Protein AF-A0A962DQQ4-F1 (afdb_monomer_lite)

pLDDT: mean 81.88, std 17.02, range [32.78, 98.5]

Foldseek 3Di:
DDPVLQVVQCVVLVLQAVCCCPPVAQNVVTAAFAPLCSVLVSVLSVVLVVVVVVDVAWRKHWRYWHDDLAFIDTDIDRDDPVNVVSRVVSRVQSQQAARHRRHGFHFAQEPQRRTHTHDPVCRHDDPDPDPVPPPDDDHGDDPDDDACPDPLLVVVLVVCLVVQAQDLVVSCVVVVDDSVVSVVSSVNCCVVVQWDDQDPVRGIGGPDHDDPPPDDPDDDD

Radius of gyration: 23.53 Å; chains: 1; bounding box: 80×39×43 Å

Sequence (221 aa):
MSPDLDQLLCEKYSKIFADRRNPDSCMFRGFACGDGWFNLIDRLCFRIQSGVDAGDRPQPVAAQVKEKVGGLRIYWRNADEMVRELTYFAGDVSEVTCELCGAPGERVEAPRRVLMVRCPLHWNQDSAIPEECRGRADAPSENLVINEQDELFECAVEIVVCTQTASISLLQRHFKLGYRISARLMEALESAQVVSALSAEGTRRVMRSTFPEAGPPDEGA

Structure (mmCIF, N/CA/C/O backbone):
data_AF-A0A962DQQ4-F1
#
_entry.id   AF-A0A962DQQ4-F1
#
loop_
_atom_site.group_PDB
_atom_site.id
_atom_site.type_symbol
_atom_site.label_atom_id
_atom_site.label_alt_id
_atom_site.label_comp_id
_atom_site.label_asym_id
_atom_site.label_entity_id
_atom_site.label_seq_id
_atom_site.pdbx_PDB_ins_code
_atom_site.Cartn_x
_atom_site.Cartn_y
_atom_site.Cartn_z
_atom_site.occupancy
_atom_site.B_iso_or_equiv
_atom_site.auth_seq_id
_atom_site.auth_comp_id
_atom_site.auth_asym_id
_atom_site.auth_atom_id
_atom_site.pdbx_PDB_model_num
ATOM 1 N N . MET A 1 1 ? -6.638 5.807 -7.882 1.00 90.19 1 MET A N 1
ATOM 2 C CA . MET A 1 1 ? -7.787 4.958 -8.225 1.00 90.19 1 MET A CA 1
ATOM 3 C C . MET A 1 1 ? -8.871 5.895 -8.706 1.00 90.19 1 MET A C 1
ATOM 5 O O . MET A 1 1 ? -8.893 7.030 -8.234 1.00 90.19 1 MET A O 1
ATOM 9 N N . SER A 1 2 ? -9.718 5.482 -9.641 1.00 90.69 2 SER A N 1
ATOM 10 C CA . SER A 1 2 ? -10.839 6.293 -10.101 1.00 90.69 2 SER A CA 1
ATOM 11 C C . SER A 1 2 ? -11.777 6.643 -8.935 1.00 90.69 2 SER A C 1
ATOM 13 O O . SER A 1 2 ? -11.941 5.831 -8.017 1.00 90.69 2 SER A O 1
ATOM 15 N N . PRO A 1 3 ? -12.390 7.844 -8.947 1.00 91.31 3 PRO A N 1
ATOM 16 C CA . PRO A 1 3 ? -13.273 8.289 -7.868 1.00 91.31 3 PRO A CA 1
ATOM 17 C C . PRO A 1 3 ? -14.436 7.331 -7.580 1.00 91.31 3 PRO A C 1
ATOM 19 O O . PRO A 1 3 ? -14.784 7.137 -6.419 1.00 91.31 3 PRO A O 1
ATOM 22 N N . ASP A 1 4 ? -14.988 6.687 -8.611 1.00 92.94 4 ASP A N 1
ATOM 23 C CA . ASP A 1 4 ? -16.113 5.756 -8.466 1.00 92.94 4 ASP A CA 1
ATOM 24 C C . ASP A 1 4 ? -15.713 4.500 -7.675 1.00 92.94 4 ASP A C 1
ATOM 26 O O . ASP A 1 4 ? -16.417 4.068 -6.761 1.00 92.94 4 ASP A O 1
ATOM 30 N N . LEU A 1 5 ? -14.545 3.925 -7.984 1.00 93.88 5 LEU A N 1
ATOM 31 C CA . LEU A 1 5 ? -14.012 2.756 -7.281 1.00 93.88 5 LEU A CA 1
ATOM 32 C C . LEU A 1 5 ? -13.554 3.103 -5.854 1.00 93.88 5 LEU A C 1
ATOM 34 O O . LEU A 1 5 ? -13.787 2.325 -4.927 1.00 93.88 5 LEU A O 1
ATOM 38 N N . ASP A 1 6 ? -12.948 4.280 -5.669 1.00 94.69 6 ASP A N 1
ATOM 39 C CA . ASP A 1 6 ? -12.614 4.845 -4.353 1.00 94.69 6 ASP A CA 1
ATOM 40 C C . ASP A 1 6 ? -13.868 4.926 -3.467 1.00 94.69 6 ASP A C 1
ATOM 42 O O . ASP A 1 6 ? -13.889 4.371 -2.362 1.00 94.69 6 ASP A O 1
ATOM 46 N N . GLN A 1 7 ? -14.943 5.525 -3.990 1.00 94.94 7 GLN A N 1
ATOM 47 C CA . GLN A 1 7 ? -16.210 5.667 -3.283 1.00 94.94 7 GLN A CA 1
ATOM 48 C C . GLN A 1 7 ? -16.819 4.306 -2.925 1.00 94.94 7 GLN A C 1
ATOM 50 O O . GLN A 1 7 ? -17.211 4.109 -1.774 1.00 94.94 7 GLN A O 1
ATOM 55 N N . LEU A 1 8 ? -16.834 3.348 -3.858 1.00 97.31 8 LEU A N 1
ATOM 56 C CA . LEU A 1 8 ? -17.357 2.000 -3.612 1.00 97.31 8 LEU A CA 1
ATOM 57 C C . LEU A 1 8 ? -16.644 1.297 -2.448 1.00 97.31 8 LEU A C 1
ATOM 59 O O . LEU A 1 8 ? -17.307 0.722 -1.580 1.00 97.31 8 LEU A O 1
ATOM 63 N N . LEU A 1 9 ? -15.308 1.357 -2.387 1.00 98.00 9 LEU A N 1
ATOM 64 C CA . LEU A 1 9 ? -14.548 0.773 -1.273 1.00 98.00 9 LEU A CA 1
ATOM 65 C C . LEU A 1 9 ? -14.855 1.479 0.049 1.00 98.00 9 LEU A C 1
ATOM 67 O O . LEU A 1 9 ? -15.041 0.818 1.073 1.00 98.00 9 LEU A O 1
ATOM 71 N N . CYS A 1 10 ? -14.915 2.811 0.044 1.00 97.19 10 CYS A N 1
ATOM 72 C CA . CYS A 1 10 ? -15.185 3.591 1.248 1.00 97.19 10 CYS A CA 1
ATOM 73 C C . CYS A 1 10 ? -16.606 3.398 1.788 1.00 97.19 10 CYS A C 1
ATOM 75 O O . CYS A 1 10 ? -16.787 3.366 3.004 1.00 97.19 10 CYS A O 1
ATOM 77 N N . GLU A 1 11 ? -17.603 3.232 0.922 1.00 96.94 11 GLU A N 1
ATOM 78 C CA . GLU A 1 11 ? -18.976 2.929 1.333 1.00 96.94 11 GLU A CA 1
ATOM 79 C C . GLU A 1 11 ? -19.089 1.510 1.892 1.00 96.94 11 GLU A C 1
ATOM 81 O O . GLU A 1 11 ? -19.629 1.310 2.983 1.00 96.94 11 GLU A O 1
ATOM 86 N N . LYS A 1 12 ? -18.518 0.529 1.183 1.00 98.19 12 LYS A N 1
ATOM 87 C CA . LYS A 1 12 ? -18.569 -0.884 1.576 1.00 98.19 12 LYS A CA 1
ATOM 88 C C . LYS A 1 12 ? -17.816 -1.159 2.879 1.00 98.19 12 LYS A C 1
ATOM 90 O O . LYS A 1 12 ? -18.278 -1.952 3.697 1.00 98.19 12 LYS A O 1
ATOM 95 N N . TYR A 1 13 ? -16.684 -0.490 3.095 1.00 98.25 13 TYR A N 1
ATOM 96 C CA . TYR A 1 13 ? -15.820 -0.679 4.263 1.00 98.25 13 TYR A CA 1
ATOM 97 C C . TYR A 1 13 ? -15.663 0.609 5.075 1.00 98.25 13 TYR A C 1
ATOM 99 O O . TYR A 1 13 ? -14.553 1.021 5.421 1.00 98.25 13 TYR A O 1
ATOM 107 N N . SER A 1 14 ? -16.788 1.236 5.417 1.00 97.69 14 SER A N 1
ATOM 108 C CA . SER A 1 14 ? -16.836 2.529 6.116 1.00 97.69 14 SER A CA 1
ATOM 109 C C . SER A 1 14 ? -16.079 2.568 7.448 1.00 97.69 14 SER A C 1
ATOM 111 O O . SER A 1 14 ? -15.505 3.600 7.786 1.00 97.69 14 SER A O 1
ATOM 113 N N . LYS A 1 15 ? -16.007 1.453 8.189 1.00 97.25 15 LYS A N 1
ATOM 114 C CA . LYS A 1 15 ? -15.213 1.362 9.430 1.00 97.25 15 LYS A CA 1
ATOM 115 C C . LYS A 1 15 ? -13.703 1.373 9.165 1.00 97.25 15 LYS A C 1
ATOM 117 O O . LYS A 1 15 ? -12.953 2.006 9.901 1.00 97.25 15 LYS A O 1
ATOM 122 N N . ILE A 1 16 ? -13.262 0.690 8.106 1.00 98.12 16 ILE A N 1
ATOM 123 C CA . ILE A 1 16 ? -11.854 0.635 7.691 1.00 98.12 16 ILE A CA 1
ATOM 124 C C . ILE A 1 16 ? -11.416 1.987 7.119 1.00 98.12 16 ILE A C 1
ATOM 126 O O . ILE A 1 16 ? -10.341 2.482 7.454 1.00 98.12 16 ILE A O 1
ATOM 130 N N . PHE A 1 17 ? -12.256 2.614 6.298 1.00 97.88 17 PHE A N 1
ATOM 131 C CA . PHE A 1 17 ? -11.979 3.903 5.662 1.00 97.88 17 PHE A CA 1
ATOM 132 C C . PHE A 1 17 ? -12.679 5.071 6.367 1.00 97.88 17 PHE A C 1
ATOM 134 O O . PHE A 1 17 ? -13.072 6.044 5.724 1.00 97.88 17 PHE A O 1
ATOM 141 N N . ALA A 1 18 ? -12.805 5.005 7.696 1.00 96.50 18 ALA A N 1
ATOM 142 C CA . ALA A 1 18 ? -13.486 6.026 8.500 1.00 96.50 18 ALA A CA 1
ATOM 143 C C . ALA A 1 18 ? -12.907 7.441 8.294 1.00 96.50 18 ALA A C 1
ATOM 145 O O . ALA A 1 18 ? -13.613 8.444 8.376 1.00 96.50 18 ALA A O 1
ATOM 146 N N . ASP A 1 19 ? -11.622 7.511 7.953 1.00 93.44 19 ASP A N 1
ATOM 147 C CA . ASP A 1 19 ? -10.875 8.740 7.703 1.00 93.44 19 ASP A CA 1
ATOM 148 C C . ASP A 1 19 ? -11.079 9.353 6.317 1.00 93.44 19 ASP A C 1
ATOM 150 O O . ASP A 1 19 ? -10.515 10.410 6.032 1.00 93.44 19 ASP A O 1
ATOM 154 N N . ARG A 1 20 ? -11.872 8.732 5.439 1.00 93.31 20 ARG A N 1
ATOM 155 C CA . ARG A 1 20 ? -12.027 9.188 4.051 1.00 93.31 20 ARG A CA 1
ATOM 156 C C . ARG A 1 20 ? -12.464 10.652 3.935 1.00 93.31 20 ARG A C 1
ATOM 158 O O . ARG A 1 20 ? -12.126 11.317 2.957 1.00 93.31 20 ARG A O 1
ATOM 165 N N . ARG A 1 21 ? -13.216 11.143 4.923 1.00 90.44 21 ARG A N 1
ATOM 166 C CA . ARG A 1 21 ? -13.743 12.516 4.988 1.00 90.44 21 ARG A CA 1
ATOM 167 C C . ARG A 1 21 ? -12.963 13.429 5.939 1.00 90.44 21 ARG A C 1
ATOM 169 O O . ARG A 1 21 ? -13.356 14.577 6.102 1.00 90.44 21 ARG A O 1
ATOM 176 N N . ASN A 1 22 ? -11.898 12.937 6.572 1.00 88.94 22 ASN A N 1
ATOM 177 C CA . ASN A 1 22 ? -11.100 13.697 7.530 1.00 88.94 22 ASN A CA 1
ATOM 178 C C . ASN A 1 22 ? -10.012 14.508 6.797 1.00 88.94 22 ASN A C 1
ATOM 180 O O . ASN A 1 22 ? -9.078 13.878 6.304 1.00 88.94 22 ASN A O 1
ATOM 184 N N . PRO A 1 23 ? -10.075 15.856 6.754 1.00 89.56 23 PRO A N 1
ATOM 185 C CA . PRO A 1 23 ? -9.116 16.695 6.022 1.00 89.56 23 PRO A CA 1
ATOM 186 C C . PRO A 1 23 ? -7.658 16.541 6.466 1.00 89.56 23 PRO A C 1
ATOM 188 O O . PRO A 1 23 ? -6.750 16.725 5.656 1.00 89.56 23 PRO A O 1
ATOM 191 N N . ASP A 1 24 ? -7.433 16.170 7.727 1.00 88.00 24 ASP A N 1
ATOM 192 C CA . ASP A 1 24 ? -6.093 15.992 8.292 1.00 88.00 24 ASP A CA 1
ATOM 193 C C . ASP A 1 24 ? -5.485 14.622 7.944 1.00 88.00 24 ASP A C 1
ATOM 195 O O . ASP A 1 24 ? -4.306 14.361 8.195 1.00 88.00 24 ASP A O 1
ATOM 199 N N . SER A 1 25 ? -6.278 13.720 7.358 1.00 86.94 25 SER A N 1
ATOM 200 C CA . SER A 1 25 ? -5.844 12.378 6.988 1.00 86.94 25 SER A CA 1
ATOM 201 C C . SER A 1 25 ? -5.306 12.322 5.561 1.00 86.94 25 SER A C 1
ATOM 203 O O . SER A 1 25 ? -5.835 12.942 4.638 1.00 86.94 25 SER A O 1
ATOM 205 N N . CYS A 1 26 ? -4.301 11.474 5.329 1.00 88.56 26 CYS A N 1
ATOM 206 C CA . CYS A 1 26 ? -3.854 11.179 3.966 1.00 88.56 26 CYS A CA 1
ATOM 207 C C . CYS A 1 26 ? -4.956 10.506 3.133 1.00 88.56 26 CYS A C 1
ATOM 209 O O . CYS A 1 26 ? -4.957 10.656 1.913 1.00 88.56 26 CYS A O 1
ATOM 211 N N . MET A 1 27 ? -5.914 9.828 3.776 1.00 90.69 27 MET A N 1
ATOM 212 C CA . MET A 1 27 ? -7.078 9.254 3.097 1.00 90.69 27 MET A CA 1
A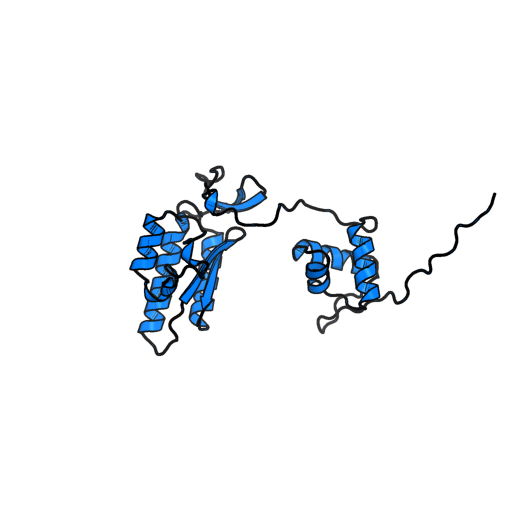TOM 213 C C . MET A 1 27 ? -8.060 10.303 2.559 1.00 90.69 27 MET A C 1
ATOM 215 O O . MET A 1 27 ? -8.879 9.955 1.712 1.00 90.69 27 MET A O 1
ATOM 219 N N . PHE A 1 28 ? -7.973 11.578 2.965 1.00 89.69 28 PHE A N 1
ATOM 220 C CA . PHE A 1 28 ? -8.799 12.650 2.388 1.00 89.69 28 PHE A CA 1
ATOM 221 C C . PHE A 1 28 ? -8.625 12.771 0.870 1.00 89.69 28 PHE A C 1
ATOM 223 O O . PHE A 1 28 ? -9.577 13.052 0.142 1.00 89.69 28 PHE A O 1
ATOM 230 N N . ARG A 1 29 ? -7.400 12.515 0.393 1.00 88.19 29 ARG A N 1
ATOM 231 C CA . ARG A 1 29 ? -7.023 12.571 -1.027 1.00 88.19 29 ARG A CA 1
ATOM 232 C C . ARG A 1 29 ? -7.408 11.307 -1.802 1.00 88.19 29 ARG A C 1
ATOM 234 O O . ARG A 1 29 ? -7.173 11.250 -3.002 1.00 88.19 29 ARG A O 1
ATOM 241 N N . GLY A 1 30 ? -7.981 10.312 -1.127 1.00 90.94 30 GLY A N 1
ATOM 242 C CA . GLY A 1 30 ? -8.360 9.040 -1.728 1.00 90.94 30 GLY A CA 1
ATOM 243 C C . GLY A 1 30 ? -7.199 8.060 -1.904 1.00 90.94 30 GLY A C 1
ATOM 244 O O . GLY A 1 30 ? -6.132 8.189 -1.294 1.00 90.94 30 GLY A O 1
ATOM 245 N N . PHE A 1 31 ? -7.424 7.040 -2.731 1.00 93.94 31 PHE A N 1
ATOM 246 C CA . PHE A 1 31 ? -6.451 5.973 -2.986 1.00 93.94 31 PHE A CA 1
ATOM 247 C C . PHE A 1 31 ? -5.404 6.386 -4.030 1.00 93.94 31 PHE A C 1
ATOM 249 O O . PHE A 1 31 ? -5.694 6.498 -5.226 1.00 93.94 31 PHE A O 1
ATOM 256 N N . ALA A 1 32 ? -4.144 6.487 -3.606 1.00 92.19 32 ALA A N 1
ATOM 257 C CA . ALA A 1 32 ? -3.005 6.804 -4.470 1.00 92.19 32 ALA A CA 1
ATOM 258 C C . ALA A 1 32 ? -2.398 5.544 -5.130 1.00 92.19 32 ALA A C 1
ATOM 260 O O . ALA A 1 32 ? -1.194 5.312 -5.059 1.00 92.19 32 ALA A O 1
ATOM 261 N N . CYS A 1 33 ? -3.236 4.686 -5.714 1.00 92.81 33 CYS A N 1
ATOM 262 C CA . CYS A 1 33 ? -2.841 3.474 -6.452 1.00 92.81 33 CYS A CA 1
ATOM 263 C C . CYS A 1 33 ? -3.764 3.242 -7.659 1.00 92.81 33 CYS A C 1
ATOM 265 O O . CYS A 1 33 ? -4.795 3.902 -7.762 1.00 92.81 33 CYS A O 1
ATOM 267 N N . GLY A 1 34 ? -3.403 2.360 -8.590 1.00 90.50 34 GLY A N 1
ATOM 268 C CA . GLY A 1 34 ? -4.187 2.140 -9.810 1.00 90.50 34 GLY A CA 1
ATOM 269 C C . GLY A 1 34 ? -5.451 1.283 -9.622 1.00 90.50 34 GLY A C 1
ATOM 270 O O . GLY A 1 34 ? -5.591 0.539 -8.649 1.00 90.50 34 GLY A O 1
ATOM 271 N N . ASP A 1 35 ? -6.379 1.393 -10.576 1.00 92.25 35 ASP A N 1
ATOM 272 C CA . ASP A 1 35 ? -7.700 0.736 -10.563 1.00 92.25 35 ASP A CA 1
ATOM 273 C C . ASP A 1 35 ? -7.615 -0.789 -10.611 1.00 92.25 35 ASP A C 1
ATOM 275 O O . ASP A 1 35 ? -8.458 -1.487 -10.046 1.00 92.25 35 ASP A O 1
ATOM 279 N N . GLY A 1 36 ? -6.553 -1.323 -11.213 1.00 94.06 36 GLY A N 1
ATOM 280 C CA . GLY A 1 36 ? -6.307 -2.756 -11.303 1.00 94.06 36 GLY A CA 1
ATOM 281 C C . GLY A 1 36 ? -6.176 -3.444 -9.946 1.00 94.06 36 GLY A C 1
ATOM 282 O O . GLY A 1 36 ? -6.378 -4.653 -9.843 1.00 94.06 36 GLY A O 1
ATOM 283 N N . TRP A 1 37 ? -5.900 -2.689 -8.883 1.00 97.50 37 TRP A N 1
ATOM 284 C CA . TRP A 1 37 ? -5.807 -3.219 -7.526 1.00 97.50 37 TRP A CA 1
ATOM 285 C C . TRP A 1 37 ? -7.109 -3.118 -6.725 1.00 97.50 37 TRP A C 1
ATOM 287 O O . TRP A 1 37 ? -7.142 -3.569 -5.581 1.00 97.50 37 TRP A O 1
ATOM 297 N N . PHE A 1 38 ? -8.202 -2.609 -7.305 1.00 97.62 38 PHE A N 1
ATOM 298 C CA . PHE A 1 38 ? -9.502 -2.522 -6.630 1.00 97.62 38 PHE A CA 1
ATOM 299 C C . PHE A 1 38 ? -9.949 -3.870 -6.049 1.00 97.62 38 PHE A C 1
ATOM 301 O O . PHE A 1 38 ? -10.204 -3.973 -4.854 1.00 97.62 38 PHE A O 1
ATOM 308 N N . ASN A 1 39 ? -9.965 -4.931 -6.864 1.00 95.19 39 ASN A N 1
ATOM 309 C CA . ASN A 1 39 ? -10.405 -6.261 -6.422 1.00 95.19 39 ASN A CA 1
ATOM 310 C C . ASN A 1 39 ? -9.495 -6.860 -5.339 1.00 95.19 39 ASN A C 1
ATOM 312 O O . ASN A 1 39 ? -9.952 -7.627 -4.490 1.00 95.19 39 ASN A O 1
ATOM 316 N N . LEU A 1 40 ? -8.203 -6.532 -5.380 1.00 97.94 40 LEU A N 1
ATOM 317 C CA . LEU A 1 40 ? -7.237 -6.963 -4.377 1.00 97.94 40 LEU A CA 1
ATOM 318 C C . LEU A 1 40 ? -7.519 -6.284 -3.032 1.00 97.94 40 LEU A C 1
ATOM 320 O O . LEU A 1 40 ? -7.608 -6.966 -2.010 1.00 97.94 40 LEU A O 1
ATOM 324 N N . ILE A 1 41 ? -7.729 -4.965 -3.048 1.00 98.50 41 ILE A N 1
ATOM 325 C CA . ILE A 1 41 ? -8.077 -4.178 -1.860 1.00 98.50 41 ILE A CA 1
ATOM 326 C C . ILE A 1 41 ? -9.448 -4.601 -1.315 1.00 98.50 41 ILE A C 1
ATOM 328 O O . ILE A 1 41 ? -9.576 -4.808 -0.113 1.00 98.50 41 ILE A O 1
ATOM 332 N N . ASP A 1 42 ? -10.445 -4.824 -2.174 1.00 98.44 42 ASP A N 1
ATOM 333 C CA . ASP A 1 42 ? -11.778 -5.301 -1.782 1.00 98.44 42 ASP A CA 1
ATOM 334 C C . ASP A 1 42 ? -11.700 -6.631 -1.019 1.00 98.44 42 ASP A C 1
ATOM 336 O O . ASP A 1 42 ? -12.217 -6.768 0.092 1.00 98.44 42 ASP A O 1
ATOM 340 N N . ARG A 1 43 ? -10.970 -7.610 -1.568 1.00 98.31 43 ARG A N 1
ATOM 341 C CA . ARG A 1 43 ? -10.785 -8.917 -0.924 1.00 98.31 43 ARG A CA 1
ATOM 342 C C . ARG A 1 43 ? -10.015 -8.809 0.387 1.00 98.31 43 ARG A C 1
ATOM 344 O O . ARG A 1 43 ? -10.385 -9.480 1.351 1.00 98.31 43 ARG A O 1
ATOM 351 N N . LEU A 1 44 ? -8.979 -7.972 0.437 1.00 98.38 44 LEU A N 1
ATOM 352 C CA . LEU A 1 44 ? -8.232 -7.693 1.662 1.00 98.38 44 LEU A CA 1
ATOM 353 C C . LEU A 1 44 ? -9.158 -7.121 2.744 1.00 98.38 44 LEU A C 1
ATOM 355 O O . LEU A 1 44 ? -9.242 -7.675 3.841 1.00 98.38 44 LEU A O 1
ATOM 359 N N . CYS A 1 45 ? -9.900 -6.063 2.423 1.00 98.50 45 CYS A N 1
ATOM 360 C CA . CYS A 1 45 ? -10.832 -5.411 3.337 1.00 98.50 45 CYS A CA 1
ATOM 361 C C . CYS A 1 45 ? -11.948 -6.354 3.795 1.00 98.50 45 CYS A C 1
ATOM 363 O O . CYS A 1 45 ? -12.271 -6.374 4.981 1.00 98.50 45 CYS A O 1
ATOM 365 N N . PHE A 1 46 ? -12.488 -7.191 2.901 1.00 98.31 46 PHE A N 1
ATOM 366 C CA . PHE A 1 46 ? -13.459 -8.225 3.265 1.00 98.31 46 PHE A CA 1
ATOM 367 C C . PHE A 1 46 ? -12.902 -9.179 4.324 1.00 98.31 46 PHE A C 1
ATOM 369 O O . PHE A 1 46 ? -13.570 -9.444 5.323 1.00 98.31 46 PHE A O 1
ATOM 376 N N . ARG A 1 47 ? -11.681 -9.689 4.122 1.00 97.88 47 ARG A N 1
ATOM 377 C CA . ARG A 1 47 ? -11.046 -10.627 5.059 1.00 97.88 47 ARG A CA 1
ATOM 378 C C . ARG A 1 47 ? -10.738 -9.974 6.399 1.00 97.88 47 ARG A C 1
ATOM 380 O O . ARG A 1 47 ? -11.028 -10.581 7.426 1.00 97.88 47 ARG A O 1
ATOM 387 N N . ILE A 1 48 ? -10.225 -8.744 6.383 1.00 97.56 48 ILE A N 1
ATOM 388 C CA . ILE A 1 48 ? -9.972 -7.961 7.596 1.00 97.56 48 ILE A CA 1
ATOM 389 C C . ILE A 1 48 ? -11.274 -7.744 8.367 1.00 97.56 48 ILE A C 1
ATOM 391 O O . ILE A 1 48 ? -11.354 -8.138 9.526 1.00 97.56 48 ILE A O 1
ATOM 395 N N . GLN A 1 49 ? -12.305 -7.171 7.735 1.00 97.38 49 GLN A N 1
ATOM 396 C CA . GLN A 1 49 ? -13.554 -6.847 8.426 1.00 97.38 49 GLN A CA 1
ATOM 397 C C . GLN A 1 49 ? -14.252 -8.108 8.943 1.00 97.38 49 GLN A C 1
ATOM 399 O O . GLN A 1 49 ? -14.700 -8.119 10.080 1.00 97.38 49 GLN A O 1
ATOM 404 N N . SER A 1 50 ? -14.255 -9.196 8.164 1.00 95.88 50 SER A N 1
ATOM 405 C CA . SER A 1 50 ? -14.814 -10.479 8.613 1.00 95.88 50 SER A CA 1
ATOM 406 C C . SER A 1 50 ? -14.064 -11.041 9.822 1.00 95.88 50 SER A C 1
ATOM 408 O O . SER A 1 50 ? -14.682 -11.567 10.740 1.00 95.88 50 SER A O 1
ATOM 410 N N . GLY A 1 51 ? -12.730 -10.936 9.837 1.00 94.00 51 GLY A N 1
ATOM 411 C CA . GLY A 1 51 ? -11.912 -11.376 10.966 1.00 94.00 51 GLY A CA 1
ATOM 412 C C . GLY A 1 51 ? -12.122 -10.528 12.221 1.00 94.00 51 GLY A C 1
ATOM 413 O O . GLY A 1 51 ? -12.110 -11.072 13.323 1.00 94.00 51 GLY A O 1
ATOM 414 N N . VAL A 1 52 ? -12.334 -9.220 12.047 1.00 95.25 52 VAL A N 1
ATOM 415 C CA . VAL A 1 52 ? -12.671 -8.286 13.130 1.00 95.25 52 VAL A CA 1
ATOM 416 C C . VAL A 1 52 ? -14.066 -8.563 13.676 1.00 95.25 52 VAL A C 1
ATOM 418 O O . VAL A 1 52 ? -14.218 -8.674 14.880 1.00 95.25 52 VAL A O 1
ATOM 421 N N . ASP A 1 53 ? -15.071 -8.737 12.818 1.00 94.31 53 ASP A N 1
ATOM 422 C CA . ASP A 1 53 ? -16.454 -8.964 13.253 1.00 94.31 53 ASP A CA 1
ATOM 423 C C . ASP A 1 53 ? -16.649 -10.354 13.901 1.00 94.31 53 ASP A C 1
ATOM 425 O O . ASP A 1 53 ? -17.550 -10.535 14.718 1.00 94.31 53 ASP A O 1
ATOM 429 N N . ALA A 1 54 ? -15.816 -11.344 13.553 1.00 91.75 54 ALA A N 1
ATOM 430 C CA . ALA A 1 54 ? -15.886 -12.706 14.094 1.00 91.75 54 ALA A CA 1
ATOM 431 C C . ALA A 1 54 ? -15.170 -12.898 15.446 1.00 91.75 54 ALA A C 1
ATOM 433 O O . ALA A 1 54 ? -15.282 -13.970 16.042 1.00 91.75 54 ALA A O 1
ATOM 434 N N . GLY A 1 55 ? -14.407 -11.912 15.923 1.00 86.44 55 GLY A N 1
ATOM 435 C CA . GLY A 1 55 ? -13.643 -12.015 17.165 1.00 86.44 55 GLY A CA 1
ATOM 436 C C . GLY A 1 55 ? -13.604 -10.704 17.941 1.00 86.44 55 GLY A C 1
ATOM 437 O O . GLY A 1 55 ? -14.126 -9.691 17.503 1.00 86.44 55 GLY A O 1
ATOM 438 N N . ASP A 1 56 ? -12.953 -10.710 19.100 1.00 85.31 56 ASP A N 1
ATOM 439 C CA . ASP A 1 56 ? -12.692 -9.482 19.856 1.00 85.31 56 ASP A CA 1
ATOM 440 C C . ASP A 1 56 ? -11.358 -8.875 19.404 1.00 85.31 56 ASP A C 1
ATOM 442 O O . ASP A 1 56 ? -10.310 -9.074 20.019 1.00 85.31 56 ASP A O 1
ATOM 446 N N . ARG A 1 57 ? -11.367 -8.238 18.230 1.00 91.69 57 ARG A N 1
ATOM 447 C CA . ARG A 1 57 ? -10.176 -7.628 17.624 1.00 91.69 57 ARG A CA 1
ATOM 448 C C . ARG A 1 57 ? -10.370 -6.126 17.464 1.00 91.69 57 ARG A C 1
ATOM 450 O O . ARG A 1 57 ? -11.484 -5.678 17.188 1.00 91.69 57 ARG A O 1
ATOM 457 N N . PRO A 1 58 ? -9.297 -5.325 17.574 1.00 94.56 58 PRO A N 1
ATOM 458 C CA . PRO A 1 58 ? -9.400 -3.895 17.336 1.00 94.56 58 PRO A CA 1
ATOM 459 C C . PRO A 1 58 ? -9.803 -3.626 15.883 1.00 94.56 58 PRO A C 1
ATOM 461 O O . PRO A 1 58 ? -9.276 -4.242 14.959 1.00 94.56 58 PRO A O 1
ATOM 464 N N . GLN A 1 59 ? -10.712 -2.672 15.679 1.00 96.94 59 GLN A N 1
ATOM 465 C CA . GLN A 1 59 ? -11.069 -2.199 14.344 1.00 96.94 59 GLN A CA 1
ATOM 466 C C . GLN A 1 59 ? -9.892 -1.400 13.754 1.00 96.94 59 GLN A C 1
ATOM 468 O O . GLN A 1 59 ? -9.591 -0.310 14.260 1.00 96.94 59 GLN A O 1
ATOM 473 N N . PRO A 1 60 ? -9.244 -1.879 12.676 1.00 97.75 60 PRO A N 1
ATOM 474 C CA . PRO A 1 60 ? -8.207 -1.112 12.013 1.00 97.75 60 PRO A CA 1
ATOM 475 C C . PRO A 1 60 ? -8.834 0.022 11.201 1.00 97.75 60 PRO A C 1
ATOM 477 O O . PRO A 1 60 ? -9.912 -0.131 10.617 1.00 97.75 60 PRO A O 1
ATOM 480 N N . VAL A 1 61 ? -8.119 1.144 11.129 1.00 97.75 61 VAL A N 1
ATOM 481 C CA . VAL A 1 61 ? -8.469 2.292 10.283 1.00 97.75 61 VAL A CA 1
ATOM 482 C C . VAL A 1 61 ? -7.306 2.575 9.343 1.00 97.75 61 VAL A C 1
ATOM 484 O O . VAL A 1 61 ? -6.170 2.748 9.792 1.00 97.75 61 VAL A O 1
ATOM 487 N N . ALA A 1 62 ? -7.566 2.611 8.040 1.00 97.06 62 ALA A N 1
ATOM 488 C CA . ALA A 1 62 ? -6.558 2.945 7.046 1.00 97.06 62 ALA A CA 1
ATOM 489 C C . ALA A 1 62 ? -6.180 4.429 7.170 1.00 97.06 62 ALA A C 1
ATOM 491 O O . ALA A 1 62 ? -7.031 5.313 7.106 1.00 97.06 62 ALA A O 1
ATOM 492 N N . ALA A 1 63 ? -4.891 4.698 7.347 1.00 94.56 63 ALA A N 1
ATOM 493 C CA . ALA A 1 63 ? -4.328 6.043 7.402 1.00 94.56 63 ALA A CA 1
ATOM 494 C C . ALA A 1 63 ? -3.866 6.531 6.023 1.00 94.56 63 ALA A C 1
ATOM 496 O O . ALA A 1 63 ? -3.894 7.728 5.754 1.00 94.56 63 ALA A O 1
ATOM 497 N N . GLN A 1 64 ? -3.418 5.617 5.158 1.00 95.00 64 GLN A N 1
ATOM 498 C CA . GLN A 1 64 ? -3.002 5.916 3.789 1.00 95.00 64 GLN A CA 1
ATOM 499 C C . GLN A 1 64 ? -2.979 4.628 2.959 1.00 95.00 64 GLN A C 1
ATOM 501 O O . GLN A 1 64 ? -2.483 3.607 3.435 1.00 95.00 64 GLN A O 1
ATOM 506 N N . VAL A 1 65 ? -3.425 4.703 1.703 1.00 95.50 65 VAL A N 1
ATOM 507 C CA . VAL A 1 65 ? -3.288 3.633 0.705 1.00 95.50 65 VAL A CA 1
ATOM 508 C C . VAL A 1 65 ? -2.593 4.191 -0.530 1.00 95.50 65 VAL A C 1
ATOM 510 O O . VAL A 1 65 ? -3.072 5.160 -1.122 1.00 95.50 65 VAL A O 1
ATOM 513 N N . LYS A 1 66 ? -1.453 3.608 -0.910 1.00 93.38 66 LYS A N 1
ATOM 514 C CA . LYS A 1 66 ? -0.675 4.070 -2.063 1.00 93.38 66 LYS A CA 1
ATOM 515 C C . LYS A 1 66 ? 0.083 2.959 -2.772 1.00 93.38 66 LYS A C 1
ATOM 517 O O . LYS A 1 66 ? 0.396 1.933 -2.175 1.00 93.38 66 LYS A O 1
ATOM 522 N N . GLU A 1 67 ? 0.433 3.213 -4.021 1.00 89.88 67 GLU A N 1
ATOM 523 C CA . GLU A 1 67 ? 1.490 2.498 -4.725 1.00 89.88 67 GLU A CA 1
ATOM 524 C C . GLU A 1 67 ? 2.865 3.004 -4.260 1.00 89.88 67 GLU A C 1
ATOM 526 O O . GLU A 1 67 ? 3.051 4.182 -3.935 1.00 89.88 67 GLU A O 1
ATOM 531 N N . LYS A 1 68 ? 3.823 2.083 -4.138 1.00 87.12 68 LYS A N 1
ATOM 532 C CA . LYS A 1 68 ? 5.227 2.397 -3.892 1.00 87.12 68 LYS A CA 1
ATOM 533 C C . LYS A 1 68 ? 6.129 1.332 -4.512 1.00 87.12 68 LYS A C 1
ATOM 535 O O . LYS A 1 68 ? 6.267 0.246 -3.949 1.00 87.12 68 LYS A O 1
ATOM 540 N N . VAL A 1 69 ? 6.828 1.705 -5.584 1.00 86.56 69 VAL A N 1
ATOM 541 C CA . VAL A 1 69 ? 7.809 0.859 -6.289 1.00 86.56 69 VAL A CA 1
ATOM 542 C C . VAL A 1 69 ? 7.142 -0.425 -6.808 1.00 86.56 69 VAL A C 1
ATOM 544 O O . VAL A 1 69 ? 7.644 -1.536 -6.625 1.00 86.56 69 VAL A O 1
ATOM 547 N N . GLY A 1 70 ? 5.959 -0.272 -7.406 1.00 85.88 70 GLY A N 1
ATOM 548 C CA . GLY A 1 70 ? 5.186 -1.354 -8.013 1.00 85.88 70 GLY A CA 1
ATOM 549 C C . GLY A 1 70 ? 4.451 -2.245 -7.014 1.00 85.88 70 GLY A C 1
ATOM 550 O O . GLY A 1 70 ? 3.953 -3.292 -7.403 1.00 85.88 70 GLY A O 1
ATOM 551 N N . GLY A 1 71 ? 4.388 -1.857 -5.738 1.00 91.81 71 GLY A N 1
ATOM 552 C CA . GLY A 1 71 ? 3.669 -2.597 -4.702 1.00 91.81 71 GLY A CA 1
ATOM 553 C C . GLY A 1 71 ? 2.659 -1.736 -3.947 1.00 91.81 71 GLY A C 1
ATOM 554 O O . GLY A 1 71 ? 2.867 -0.539 -3.731 1.00 91.81 71 GLY A O 1
ATOM 555 N N . LEU A 1 72 ? 1.573 -2.358 -3.504 1.00 96.06 72 LEU A N 1
ATOM 556 C CA . LEU A 1 72 ? 0.541 -1.780 -2.656 1.00 96.06 72 LEU A CA 1
ATOM 557 C C . LEU A 1 72 ? 1.072 -1.591 -1.231 1.00 96.06 72 LEU A C 1
ATOM 559 O O . LEU A 1 72 ? 1.590 -2.512 -0.599 1.00 96.06 72 LEU A O 1
ATOM 563 N N . ARG A 1 73 ? 0.911 -0.382 -0.692 1.00 95.44 73 ARG A N 1
ATOM 564 C CA . ARG A 1 73 ? 1.223 -0.039 0.698 1.00 95.44 73 ARG A CA 1
ATOM 565 C C . ARG A 1 73 ? -0.012 0.523 1.376 1.00 95.44 73 ARG A C 1
ATOM 567 O O . ARG A 1 73 ? -0.541 1.551 0.950 1.00 95.44 73 ARG A O 1
ATOM 574 N N . ILE A 1 74 ? -0.416 -0.124 2.466 1.00 96.56 74 ILE A N 1
ATOM 575 C CA . ILE A 1 74 ? -1.475 0.361 3.347 1.00 96.56 74 ILE A CA 1
ATOM 576 C C . ILE A 1 74 ? -0.888 0.615 4.728 1.00 96.56 74 ILE A C 1
ATOM 578 O O . ILE A 1 74 ? -0.286 -0.266 5.339 1.00 96.56 74 ILE A O 1
ATOM 582 N N . TYR A 1 75 ? -1.059 1.841 5.206 1.00 94.06 75 TYR A N 1
ATOM 583 C CA . TYR A 1 75 ? -0.698 2.237 6.557 1.00 94.06 75 TYR A CA 1
ATOM 584 C C . TYR A 1 75 ? -1.945 2.197 7.421 1.00 94.06 75 TYR A C 1
ATOM 586 O O . TYR A 1 75 ? -2.985 2.729 7.034 1.00 94.06 75 TYR A O 1
ATOM 594 N N . TRP A 1 76 ? -1.825 1.601 8.598 1.00 95.69 76 TRP A N 1
ATOM 595 C CA . TRP A 1 76 ? -2.948 1.355 9.488 1.00 95.69 76 TRP A CA 1
ATOM 596 C C . TRP A 1 76 ? -2.770 2.066 10.821 1.00 95.69 76 TRP A C 1
ATOM 598 O O . TRP A 1 76 ? -1.663 2.153 11.353 1.00 95.69 76 TRP A O 1
ATOM 608 N N . ARG A 1 77 ? -3.888 2.486 11.406 1.00 94.62 77 ARG A N 1
ATOM 609 C CA . ARG A 1 77 ? -4.028 2.691 12.847 1.00 94.62 77 ARG A CA 1
ATOM 610 C C . ARG A 1 77 ? -4.769 1.501 13.439 1.00 94.62 77 ARG A C 1
ATOM 612 O O . ARG A 1 77 ? -5.650 0.945 12.787 1.00 94.62 77 ARG A O 1
ATOM 619 N N . ASN A 1 78 ? -4.415 1.134 14.669 1.00 93.06 78 ASN A N 1
ATOM 620 C CA . ASN A 1 78 ? -5.054 0.051 15.426 1.00 93.06 78 ASN A CA 1
ATOM 621 C C . ASN A 1 78 ? -5.039 -1.321 14.718 1.00 93.06 78 ASN A C 1
ATOM 623 O O . ASN A 1 78 ? -5.957 -2.113 14.893 1.00 93.06 78 ASN A O 1
ATOM 627 N N . ALA A 1 79 ? -4.006 -1.610 13.918 1.00 93.81 79 ALA A N 1
ATOM 628 C CA . ALA A 1 79 ? -3.839 -2.925 13.298 1.00 93.81 79 ALA A CA 1
ATOM 629 C C . ALA A 1 79 ? -3.239 -3.948 14.274 1.00 93.81 79 ALA A C 1
ATOM 631 O O . ALA A 1 79 ? -2.218 -3.687 14.925 1.00 93.81 79 ALA A O 1
ATOM 632 N N . ASP A 1 80 ? -3.842 -5.134 14.313 1.00 93.81 80 ASP A N 1
ATOM 633 C CA . ASP A 1 80 ? -3.293 -6.329 14.953 1.00 93.81 80 ASP A CA 1
ATOM 634 C C . ASP A 1 80 ? -2.341 -7.084 14.000 1.00 93.81 80 ASP A C 1
ATOM 636 O O . ASP A 1 80 ? -2.015 -6.617 12.904 1.00 93.81 80 ASP A O 1
ATOM 640 N N . GLU A 1 81 ? -1.800 -8.214 14.448 1.00 93.81 81 GLU A N 1
ATOM 641 C CA . GLU A 1 81 ? -0.880 -9.037 13.652 1.00 93.81 81 GLU A CA 1
ATOM 642 C C . GLU A 1 81 ? -1.542 -9.586 12.382 1.00 93.81 81 GLU A C 1
ATOM 644 O O . GLU A 1 81 ? -0.978 -9.478 11.299 1.00 93.81 81 GLU A O 1
ATOM 649 N N . MET A 1 82 ? -2.785 -10.062 12.473 1.00 94.06 82 MET A N 1
ATOM 650 C CA . MET A 1 82 ? -3.520 -10.594 11.321 1.00 94.06 82 MET A CA 1
ATOM 651 C C . MET A 1 82 ? -3.702 -9.553 10.215 1.00 94.06 82 MET A C 1
ATOM 653 O O . MET A 1 82 ? -3.490 -9.862 9.043 1.00 94.06 82 MET A O 1
ATOM 657 N N . VAL A 1 83 ? -4.043 -8.313 10.576 1.00 96.56 83 VAL A N 1
ATOM 658 C CA . VAL A 1 83 ? -4.162 -7.216 9.608 1.00 96.56 83 VAL A CA 1
ATOM 659 C C . VAL A 1 83 ? -2.825 -6.957 8.913 1.00 96.56 83 VAL A C 1
ATOM 661 O O . VAL A 1 83 ? -2.809 -6.729 7.701 1.00 96.56 83 VAL A O 1
ATOM 664 N N . ARG A 1 84 ? -1.702 -7.013 9.644 1.00 93.56 84 ARG A N 1
ATOM 665 C CA . ARG A 1 84 ? -0.361 -6.837 9.061 1.00 93.56 84 ARG A CA 1
ATOM 666 C C . ARG A 1 84 ? -0.031 -7.958 8.081 1.00 93.56 84 ARG A C 1
ATOM 668 O O . ARG A 1 84 ? 0.321 -7.646 6.949 1.00 93.56 84 ARG A O 1
ATOM 675 N N . GLU A 1 85 ? -0.237 -9.215 8.462 1.00 93.56 85 GLU A N 1
ATOM 676 C CA . GLU A 1 85 ? 0.048 -10.375 7.604 1.00 93.56 85 GLU A CA 1
ATOM 677 C C . GLU A 1 85 ? -0.787 -10.372 6.320 1.00 93.56 85 GLU A C 1
ATOM 679 O O . GLU A 1 85 ? -0.253 -10.523 5.221 1.00 93.56 85 GLU A O 1
ATOM 684 N N . LEU A 1 86 ? -2.093 -10.101 6.423 1.00 95.50 86 LEU A N 1
ATOM 685 C CA . LEU A 1 86 ? -2.943 -9.965 5.239 1.00 95.50 86 LEU A CA 1
ATOM 686 C C . LEU A 1 86 ? -2.505 -8.795 4.347 1.00 95.50 86 LEU A C 1
ATOM 688 O O . LEU A 1 86 ? -2.574 -8.894 3.122 1.00 95.50 86 LEU A O 1
ATOM 692 N N . THR A 1 87 ? -2.050 -7.692 4.947 1.00 94.56 87 THR A N 1
ATOM 693 C CA . THR A 1 87 ? -1.545 -6.533 4.199 1.00 94.56 87 THR A CA 1
ATOM 694 C C . THR A 1 87 ? -0.234 -6.855 3.487 1.00 94.56 87 THR A C 1
ATOM 696 O O . THR A 1 87 ? -0.068 -6.439 2.342 1.00 94.56 87 THR A O 1
ATOM 699 N N . TYR A 1 88 ? 0.678 -7.602 4.118 1.00 92.12 88 TYR A N 1
ATOM 700 C CA . TYR A 1 88 ? 1.911 -8.061 3.476 1.00 92.12 88 TYR A CA 1
ATOM 701 C C . TYR A 1 88 ? 1.608 -8.969 2.290 1.00 92.12 88 TYR A C 1
ATOM 703 O O . TYR A 1 88 ? 2.075 -8.689 1.190 1.00 92.12 88 TYR A O 1
ATOM 711 N N . PHE A 1 89 ? 0.727 -9.955 2.473 1.00 92.25 89 PHE A N 1
ATOM 712 C CA . PHE A 1 89 ? 0.302 -10.837 1.389 1.00 92.25 89 PHE A CA 1
ATOM 713 C C . PHE A 1 89 ? -0.333 -10.066 0.222 1.00 92.25 89 PHE A C 1
ATOM 715 O O . PHE A 1 89 ? -0.030 -10.322 -0.941 1.00 92.25 89 PHE A O 1
ATOM 722 N N . ALA A 1 90 ? -1.199 -9.088 0.506 1.00 96.81 90 ALA A N 1
ATOM 723 C CA . ALA A 1 90 ? -1.758 -8.231 -0.538 1.00 96.81 90 ALA A CA 1
ATOM 724 C C . ALA A 1 90 ? -0.676 -7.386 -1.233 1.00 96.81 90 ALA A C 1
ATOM 726 O O . ALA A 1 90 ? -0.749 -7.175 -2.442 1.00 96.81 90 ALA A O 1
ATOM 727 N N . GLY A 1 91 ? 0.338 -6.941 -0.489 1.00 93.69 91 GLY A N 1
ATOM 728 C CA . GLY A 1 91 ? 1.549 -6.339 -1.038 1.00 93.69 91 GLY A CA 1
ATOM 729 C C . GLY A 1 91 ? 2.198 -7.258 -2.069 1.00 93.69 91 GLY A C 1
ATOM 730 O O . GLY A 1 91 ? 2.286 -6.874 -3.229 1.00 93.69 91 GLY A O 1
ATOM 731 N N . ASP A 1 92 ? 2.540 -8.488 -1.699 1.00 93.06 92 ASP A N 1
ATOM 732 C CA . ASP A 1 92 ? 3.199 -9.448 -2.596 1.00 93.06 92 ASP A CA 1
ATOM 733 C C . ASP A 1 92 ? 2.365 -9.741 -3.853 1.00 93.06 92 ASP A C 1
ATOM 735 O O . ASP A 1 92 ? 2.882 -9.757 -4.969 1.00 93.06 92 ASP A O 1
ATOM 739 N N . VAL A 1 93 ? 1.044 -9.898 -3.706 1.00 93.44 93 VAL A N 1
ATOM 740 C CA . VAL A 1 93 ? 0.141 -10.120 -4.849 1.00 93.44 93 VAL A CA 1
ATOM 741 C C . VAL A 1 93 ? 0.125 -8.916 -5.794 1.00 93.44 93 VAL A C 1
ATOM 743 O O . VAL A 1 93 ? 0.080 -9.086 -7.015 1.00 93.44 93 VAL A O 1
ATOM 746 N N . SER A 1 94 ? 0.177 -7.694 -5.262 1.00 96.06 94 SER A N 1
ATOM 747 C CA . SER A 1 94 ? 0.203 -6.487 -6.094 1.00 96.06 94 SER A CA 1
ATOM 748 C C . SER A 1 94 ? 1.468 -6.387 -6.954 1.00 96.06 94 SER A C 1
ATOM 750 O O . SER A 1 94 ? 1.401 -5.865 -8.063 1.00 96.06 94 SER A O 1
ATOM 752 N N . GLU A 1 95 ? 2.585 -6.971 -6.504 1.00 93.56 95 GLU A N 1
ATOM 753 C CA . GLU A 1 95 ? 3.871 -6.930 -7.214 1.00 93.56 95 GLU A CA 1
ATOM 754 C C . GLU A 1 95 ? 3.892 -7.761 -8.509 1.00 93.56 95 GLU A C 1
ATOM 756 O O . GLU A 1 95 ? 4.809 -7.631 -9.320 1.00 93.56 95 GLU A O 1
ATOM 761 N N . VAL A 1 96 ? 2.868 -8.593 -8.715 1.00 91.31 96 VAL A N 1
ATOM 762 C CA . VAL A 1 96 ? 2.655 -9.412 -9.921 1.00 91.31 96 VAL A CA 1
ATOM 763 C C . VAL A 1 96 ? 1.296 -9.140 -10.578 1.00 91.31 96 VAL A C 1
ATOM 765 O O . VAL A 1 96 ? 0.846 -9.885 -11.450 1.00 91.31 96 VAL A O 1
ATOM 768 N N . THR A 1 97 ? 0.617 -8.068 -10.162 1.00 92.00 97 THR A N 1
ATOM 769 C CA . THR A 1 97 ? -0.710 -7.683 -10.647 1.00 92.00 97 THR A CA 1
ATOM 770 C C . THR A 1 97 ? -0.652 -6.309 -11.298 1.00 92.00 97 THR A C 1
ATOM 772 O O . THR A 1 97 ? -0.281 -5.325 -10.663 1.00 92.00 97 THR A O 1
ATOM 775 N N . CYS A 1 98 ? -1.075 -6.216 -12.558 1.00 91.88 98 CYS A N 1
ATOM 776 C CA . CYS A 1 98 ? -1.123 -4.962 -13.295 1.00 91.88 98 CYS A CA 1
ATOM 777 C C . CYS A 1 98 ? -1.935 -3.904 -12.540 1.00 91.88 98 CYS A C 1
ATOM 779 O O . CYS A 1 98 ? -3.126 -4.086 -12.287 1.00 91.88 98 CYS A O 1
ATOM 781 N N . GLU A 1 99 ? -1.307 -2.765 -12.263 1.00 91.31 99 GLU A N 1
ATOM 782 C CA . GLU A 1 99 ? -1.913 -1.658 -11.519 1.00 91.31 99 GLU A CA 1
ATOM 783 C C . GLU A 1 99 ? -3.106 -1.013 -12.243 1.00 91.31 99 GLU A C 1
ATOM 785 O O . GLU A 1 99 ? -3.930 -0.374 -11.601 1.00 91.31 99 GLU A O 1
ATOM 790 N N . LEU A 1 100 ? -3.238 -1.183 -13.564 1.00 87.50 100 LEU A N 1
ATOM 791 C CA . LEU A 1 100 ? -4.300 -0.541 -14.351 1.00 87.50 100 LEU A CA 1
ATOM 792 C C . LEU A 1 100 ? -5.546 -1.410 -14.521 1.00 87.50 100 LEU A C 1
ATOM 794 O O . LEU A 1 100 ? -6.651 -0.886 -14.467 1.00 87.50 100 LEU A O 1
ATOM 798 N N . CYS A 1 101 ? -5.395 -2.726 -14.697 1.00 86.19 101 CYS A N 1
ATOM 799 C CA . CYS A 1 101 ? -6.539 -3.616 -14.954 1.00 86.19 101 CYS A CA 1
ATOM 800 C C . CYS A 1 101 ? -6.634 -4.855 -14.067 1.00 86.19 101 CYS A C 1
ATOM 802 O O . CYS A 1 101 ? -7.631 -5.567 -14.142 1.00 86.19 101 CYS A O 1
ATOM 804 N N . GLY A 1 102 ? -5.617 -5.151 -13.258 1.00 91.00 102 GLY A N 1
ATOM 805 C CA . GLY A 1 102 ? -5.637 -6.304 -12.361 1.00 91.00 102 GLY A CA 1
ATOM 806 C C . GLY A 1 102 ? -5.304 -7.643 -13.023 1.00 91.00 102 GLY A C 1
ATOM 807 O O . GLY A 1 102 ? -5.358 -8.676 -12.361 1.00 91.00 102 GLY A O 1
ATOM 808 N N . ALA A 1 103 ? -4.955 -7.656 -14.314 1.00 87.81 103 ALA A N 1
ATOM 809 C CA . ALA A 1 103 ? -4.405 -8.842 -14.973 1.00 87.81 103 ALA A CA 1
ATOM 810 C C . ALA A 1 103 ? -2.992 -9.158 -14.443 1.00 87.81 103 ALA A C 1
ATOM 812 O O . ALA A 1 103 ? -2.32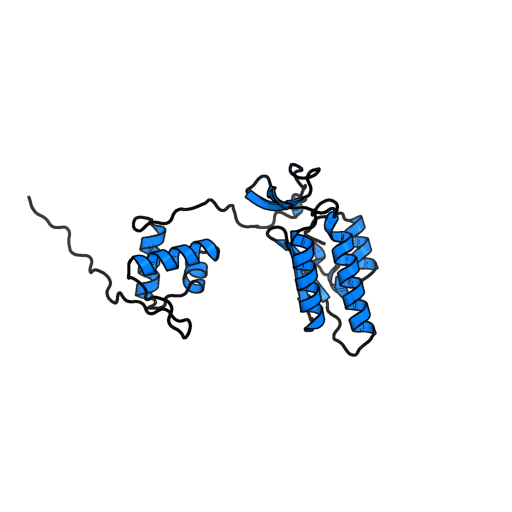9 -8.246 -13.943 1.00 87.81 103 ALA A O 1
ATOM 813 N N . PRO A 1 104 ? -2.483 -10.394 -14.592 1.00 89.62 104 PRO A N 1
ATOM 814 C CA . PRO A 1 104 ? -1.083 -10.697 -14.301 1.00 89.62 104 PRO A CA 1
ATOM 815 C C . PRO A 1 104 ? -0.140 -9.715 -15.007 1.00 89.62 104 PRO A C 1
ATOM 817 O O . PRO A 1 104 ? -0.342 -9.381 -16.180 1.00 89.62 104 PRO A O 1
ATOM 820 N N . GLY A 1 105 ? 0.851 -9.218 -14.276 1.00 88.94 105 GLY A N 1
ATOM 821 C CA . GLY A 1 105 ? 1.789 -8.212 -14.754 1.00 88.94 105 GLY A CA 1
ATOM 822 C C . GLY A 1 105 ? 3.213 -8.491 -14.304 1.00 88.94 105 GLY A C 1
ATOM 823 O O . GLY A 1 105 ? 3.453 -9.251 -13.371 1.00 88.94 105 GLY A O 1
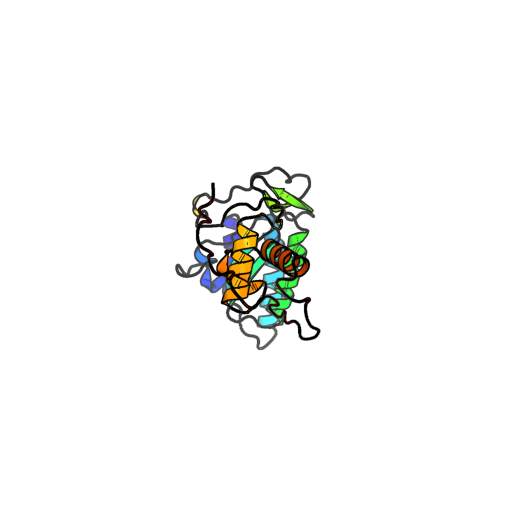ATOM 824 N N . GLU A 1 106 ? 4.153 -7.843 -14.976 1.00 85.75 106 GLU A N 1
ATOM 825 C CA . GLU A 1 106 ? 5.575 -7.882 -14.651 1.00 85.75 106 GLU A CA 1
ATOM 826 C C . GLU A 1 106 ? 6.027 -6.505 -14.178 1.00 85.75 106 GLU A C 1
ATOM 828 O O . GLU A 1 106 ? 5.330 -5.511 -14.389 1.00 85.75 106 GLU A O 1
ATOM 833 N N . ARG A 1 107 ? 7.191 -6.435 -13.527 1.00 86.50 107 ARG A N 1
ATOM 834 C CA . ARG A 1 107 ? 7.796 -5.159 -13.144 1.00 86.50 107 ARG A CA 1
ATOM 835 C C . ARG A 1 107 ? 8.377 -4.480 -14.375 1.00 86.50 107 ARG A C 1
ATOM 837 O O . ARG A 1 107 ? 9.179 -5.064 -15.098 1.00 86.50 107 ARG A O 1
ATOM 844 N N . VAL A 1 108 ? 7.984 -3.234 -14.585 1.00 82.50 108 VAL A N 1
ATOM 845 C CA . VAL A 1 108 ? 8.307 -2.457 -15.778 1.00 82.50 108 VAL A CA 1
ATOM 846 C C . VAL A 1 108 ? 8.857 -1.114 -15.346 1.00 82.50 108 VAL A C 1
ATOM 848 O O . VAL A 1 108 ? 8.401 -0.530 -14.360 1.00 82.50 108 VAL A O 1
ATOM 851 N N . GLU A 1 109 ? 9.840 -0.618 -16.083 1.00 76.25 109 GLU A N 1
ATOM 852 C CA . GLU A 1 109 ? 10.300 0.750 -15.917 1.00 76.25 109 GLU A CA 1
ATOM 853 C C . GLU A 1 109 ? 9.356 1.661 -16.705 1.00 76.25 109 GLU A C 1
ATOM 855 O O . GLU A 1 109 ? 9.410 1.733 -17.931 1.00 76.25 109 GLU A O 1
ATOM 860 N N . ALA A 1 110 ? 8.427 2.306 -16.000 1.00 62.06 110 ALA A N 1
ATOM 861 C CA . ALA A 1 110 ? 7.524 3.264 -16.617 1.00 62.06 110 ALA A CA 1
ATOM 862 C C . ALA A 1 110 ? 8.289 4.542 -17.024 1.00 62.06 110 ALA A C 1
ATOM 864 O O . ALA A 1 110 ? 9.369 4.828 -16.480 1.00 62.06 110 ALA A O 1
ATOM 865 N N . PRO A 1 111 ? 7.741 5.361 -17.943 1.00 51.16 111 PRO A N 1
ATOM 866 C CA . PRO A 1 111 ? 8.311 6.665 -18.263 1.00 51.16 111 PRO A CA 1
ATOM 867 C C . PRO A 1 111 ? 8.551 7.466 -16.973 1.00 51.16 111 PRO A C 1
ATOM 869 O O . PRO A 1 111 ? 7.632 7.646 -16.177 1.00 51.16 111 PRO A O 1
ATOM 872 N N . ARG A 1 112 ? 9.793 7.944 -16.772 1.00 52.38 112 ARG A N 1
ATOM 873 C CA . ARG A 1 112 ? 10.354 8.554 -15.533 1.00 52.38 112 ARG A CA 1
ATOM 874 C C . ARG A 1 112 ? 11.029 7.604 -14.523 1.00 52.38 112 ARG A C 1
ATOM 876 O O . ARG A 1 112 ? 11.272 8.022 -13.394 1.00 52.38 112 ARG A O 1
ATOM 883 N N . ARG A 1 113 ? 11.418 6.388 -14.926 1.00 51.03 113 ARG A N 1
ATOM 884 C CA . ARG A 1 113 ? 12.195 5.433 -14.098 1.00 51.03 113 ARG A CA 1
ATOM 885 C C . ARG A 1 113 ? 11.491 4.985 -12.813 1.00 51.03 113 ARG A C 1
ATOM 887 O O . ARG A 1 113 ? 12.134 4.654 -11.816 1.00 51.03 113 ARG A O 1
ATOM 894 N N . VAL A 1 114 ? 10.161 4.997 -12.818 1.00 64.88 114 VAL A N 1
ATOM 895 C CA . VAL A 1 114 ? 9.368 4.467 -11.708 1.00 64.88 114 VAL A CA 1
ATOM 896 C C . VAL A 1 114 ? 9.102 2.997 -11.995 1.00 64.88 114 VAL A C 1
ATOM 898 O O . VAL A 1 114 ? 8.587 2.650 -13.057 1.00 64.88 114 VAL A O 1
ATOM 901 N N . LEU A 1 115 ? 9.484 2.132 -11.057 1.00 79.25 115 LEU A N 1
ATOM 902 C CA . LEU A 1 115 ? 9.132 0.718 -11.120 1.00 79.25 115 LEU A CA 1
ATOM 903 C C . LEU A 1 115 ? 7.636 0.578 -10.858 1.00 79.25 115 LEU A C 1
ATOM 905 O O . LEU A 1 115 ? 7.172 0.936 -9.779 1.00 79.25 115 LEU A O 1
ATOM 909 N N . MET A 1 116 ? 6.917 0.043 -11.837 1.00 85.12 116 MET A N 1
ATOM 910 C CA . MET A 1 116 ? 5.478 -0.224 -11.785 1.00 85.12 116 MET A CA 1
ATOM 911 C C . MET A 1 116 ? 5.213 -1.674 -12.184 1.00 85.12 116 MET A C 1
ATOM 913 O O . MET A 1 116 ? 6.106 -2.335 -12.711 1.00 85.12 116 MET A O 1
ATOM 917 N N . VAL A 1 117 ? 4.004 -2.186 -11.946 1.00 89.19 117 VAL A N 1
ATOM 918 C CA . VAL A 1 117 ? 3.630 -3.547 -12.365 1.00 89.19 117 VAL A CA 1
ATOM 919 C C . VAL A 1 117 ? 2.548 -3.472 -13.418 1.00 89.19 117 VAL A C 1
ATOM 921 O O . VAL A 1 117 ? 1.470 -2.922 -13.177 1.00 89.19 117 VAL A O 1
ATOM 924 N N . ARG A 1 118 ? 2.829 -4.001 -14.613 1.00 89.12 118 ARG A N 1
ATOM 925 C CA . ARG A 1 118 ? 1.939 -3.879 -15.772 1.00 89.12 118 ARG A CA 1
ATOM 926 C C . ARG A 1 118 ? 1.905 -5.140 -16.616 1.00 89.12 118 ARG A C 1
ATOM 928 O O . ARG A 1 118 ? 2.872 -5.889 -16.683 1.00 89.12 118 ARG A O 1
ATOM 935 N N . CYS A 1 119 ? 0.761 -5.373 -17.253 1.00 83.75 119 CYS A N 1
ATOM 936 C CA . CYS A 1 119 ? 0.591 -6.454 -18.215 1.00 83.75 119 CYS A CA 1
ATOM 937 C C . CYS A 1 119 ? 1.052 -6.015 -19.618 1.00 83.75 119 CYS A C 1
ATOM 939 O O . CYS A 1 119 ? 1.213 -4.811 -19.860 1.00 83.75 119 CYS A O 1
ATOM 941 N N . PRO A 1 120 ? 1.173 -6.951 -20.578 1.00 82.12 120 PRO A N 1
ATOM 942 C CA . PRO A 1 120 ? 1.644 -6.630 -21.922 1.00 82.12 120 PRO A CA 1
ATOM 943 C C . PRO A 1 120 ? 0.846 -5.558 -22.669 1.00 82.12 120 PRO A C 1
ATOM 945 O O . PRO A 1 120 ? 1.404 -4.802 -23.459 1.00 82.12 120 PRO A O 1
ATOM 948 N N . LEU A 1 121 ? -0.455 -5.452 -22.389 1.00 78.25 121 LEU A N 1
ATOM 949 C CA . LEU A 1 121 ? -1.334 -4.448 -22.997 1.00 78.25 121 LEU A CA 1
ATOM 950 C C . LEU A 1 121 ? -1.124 -3.039 -22.420 1.00 78.25 121 LEU A C 1
ATOM 952 O O . LEU A 1 121 ? -1.499 -2.052 -23.047 1.00 78.25 121 LEU A O 1
ATOM 956 N N . HIS A 1 122 ? -0.531 -2.941 -21.229 1.00 81.12 122 HIS A N 1
ATOM 957 C CA . HIS A 1 122 ? -0.422 -1.709 -20.451 1.00 81.12 122 HIS A CA 1
ATOM 958 C C . HIS A 1 122 ? 1.014 -1.228 -20.236 1.00 81.12 122 HIS A C 1
ATOM 960 O O . HIS A 1 122 ? 1.196 -0.163 -19.651 1.00 81.12 122 HIS A O 1
ATOM 966 N N . TRP A 1 123 ? 2.025 -1.940 -20.749 1.00 75.06 123 TRP A N 1
ATOM 967 C CA . TRP A 1 123 ? 3.449 -1.597 -20.611 1.00 75.06 123 TRP A CA 1
ATOM 968 C C . TRP A 1 123 ? 3.743 -0.098 -20.795 1.00 75.06 123 TRP A C 1
ATOM 970 O O . TRP A 1 123 ? 4.368 0.513 -19.930 1.00 75.06 123 TRP A O 1
ATOM 980 N N . ASN A 1 124 ? 3.199 0.506 -21.856 1.00 68.56 124 ASN A N 1
ATOM 981 C CA . ASN A 1 124 ? 3.522 1.871 -22.288 1.00 68.56 124 ASN A CA 1
ATOM 982 C C . ASN A 1 124 ? 2.454 2.929 -21.961 1.00 68.56 124 ASN A C 1
ATOM 984 O O . ASN A 1 124 ? 2.527 4.040 -22.478 1.00 68.56 124 ASN A O 1
ATOM 988 N N . GLN A 1 125 ? 1.434 2.613 -21.158 1.00 66.69 125 GLN A N 1
ATOM 989 C CA . GLN A 1 125 ? 0.405 3.605 -20.831 1.00 66.69 125 GLN A CA 1
ATOM 990 C C . GLN A 1 125 ? 0.911 4.579 -19.766 1.00 66.69 125 GLN A C 1
ATOM 992 O O . GLN A 1 125 ? 1.253 4.170 -18.662 1.00 66.69 125 GLN A O 1
ATOM 997 N N . ASP A 1 126 ? 0.943 5.877 -20.049 1.00 57.78 126 ASP A N 1
ATOM 998 C CA . ASP A 1 126 ? 1.140 6.864 -18.989 1.00 57.78 126 ASP A CA 1
ATOM 999 C C . ASP A 1 126 ? -0.112 6.867 -18.108 1.00 57.78 126 ASP A C 1
ATOM 1001 O O . ASP A 1 126 ? -1.167 7.373 -18.492 1.00 57.78 126 ASP A O 1
ATOM 1005 N N . SER A 1 127 ? -0.024 6.261 -16.925 1.00 51.09 127 SER A N 1
ATOM 1006 C CA . SER A 1 127 ? -1.071 6.381 -15.924 1.00 51.09 127 SER A CA 1
ATOM 1007 C C . SER A 1 127 ? -1.103 7.831 -15.458 1.00 51.09 127 SER A C 1
ATOM 1009 O O . SER A 1 127 ? -0.205 8.312 -14.767 1.00 51.09 127 SER A O 1
ATOM 1011 N N . ALA A 1 128 ? -2.130 8.555 -15.898 1.00 41.22 128 ALA A N 1
ATOM 1012 C CA . ALA A 1 128 ? -2.387 9.923 -15.491 1.00 41.22 128 ALA A CA 1
ATOM 1013 C C . ALA A 1 128 ? -2.664 9.955 -13.980 1.00 41.22 128 ALA A C 1
ATOM 1015 O O . ALA A 1 128 ? -3.786 9.742 -13.532 1.00 41.22 128 ALA A O 1
ATOM 1016 N N . ILE A 1 129 ? -1.631 10.204 -13.178 1.00 43.41 129 ILE A N 1
ATOM 1017 C CA . ILE A 1 129 ? -1.811 10.685 -11.809 1.00 43.41 129 ILE A CA 1
ATOM 1018 C C . ILE A 1 129 ? -2.307 12.135 -11.945 1.00 43.41 129 ILE A C 1
ATOM 1020 O O . ILE A 1 129 ? -1.586 12.933 -12.555 1.00 43.41 129 ILE A O 1
ATOM 1024 N N . PRO A 1 130 ? -3.501 12.493 -11.427 1.00 37.50 130 PRO A N 1
ATOM 1025 C CA . PRO A 1 130 ? -3.998 13.865 -11.467 1.00 37.50 130 PRO A CA 1
ATOM 1026 C C . PRO A 1 130 ? -2.942 14.835 -10.933 1.00 37.50 130 PRO A C 1
ATOM 1028 O O . PRO A 1 130 ? -2.294 14.567 -9.918 1.00 37.50 130 PRO A O 1
ATOM 1031 N N . GLU A 1 131 ? -2.739 15.954 -11.628 1.00 40.03 131 GLU A N 1
ATOM 1032 C CA . GLU A 1 131 ? -1.665 16.917 -11.339 1.00 40.03 131 GLU A CA 1
ATOM 1033 C C . GLU A 1 131 ? -1.734 17.464 -9.897 1.00 40.03 131 GLU A C 1
ATOM 1035 O O . GLU A 1 131 ? -0.720 17.757 -9.271 1.00 40.03 131 GLU A O 1
ATOM 1040 N N . GLU A 1 132 ? -2.937 17.463 -9.332 1.00 40.59 132 GLU A N 1
ATOM 1041 C CA . GLU A 1 132 ? -3.316 17.792 -7.955 1.00 40.59 132 GLU A CA 1
ATOM 1042 C C . GLU A 1 132 ? -2.797 16.817 -6.872 1.00 40.59 132 GLU A C 1
ATOM 1044 O O . GLU A 1 132 ? -2.815 17.142 -5.683 1.00 40.59 132 GLU A O 1
ATOM 1049 N N . CYS A 1 133 ? -2.243 15.662 -7.260 1.00 39.78 133 CYS A N 1
ATOM 1050 C CA . CYS A 1 133 ? -1.491 14.757 -6.381 1.00 39.78 133 CYS A CA 1
ATOM 1051 C C . CYS A 1 133 ? 0.039 14.964 -6.448 1.00 39.78 133 CYS A C 1
ATOM 1053 O O . CYS A 1 133 ? 0.773 14.297 -5.712 1.00 39.78 133 CYS A O 1
ATOM 1055 N N . ARG A 1 134 ? 0.556 15.904 -7.265 1.00 40.72 134 ARG A N 1
ATOM 1056 C CA . ARG A 1 134 ? 1.972 16.328 -7.218 1.00 40.72 134 ARG A CA 1
ATOM 1057 C C . ARG A 1 134 ? 2.232 17.194 -5.986 1.00 40.72 134 ARG A C 1
ATOM 1059 O O . ARG A 1 134 ? 2.361 18.411 -6.052 1.00 40.72 134 ARG A O 1
ATOM 1066 N N . GLY A 1 135 ? 2.371 16.528 -4.847 1.00 32.78 135 GLY A N 1
ATOM 1067 C CA . GLY A 1 135 ? 2.872 17.095 -3.600 1.00 32.78 135 GLY A CA 1
ATOM 1068 C C . GLY A 1 135 ? 4.047 16.275 -3.082 1.00 32.78 135 GLY A C 1
ATOM 1069 O O . GLY A 1 135 ? 3.878 15.504 -2.148 1.00 32.78 135 GLY A O 1
ATOM 1070 N N . ARG A 1 136 ? 5.212 16.454 -3.725 1.00 45.62 136 ARG A N 1
ATOM 1071 C CA . ARG A 1 136 ? 6.548 15.884 -3.432 1.00 45.62 136 ARG A CA 1
ATOM 1072 C C . ARG A 1 136 ? 6.642 14.353 -3.339 1.00 45.62 136 ARG A C 1
ATOM 1074 O O . ARG A 1 136 ? 6.574 13.768 -2.263 1.00 45.62 136 ARG A O 1
ATOM 1081 N N . ALA A 1 137 ? 6.956 13.737 -4.476 1.00 38.81 137 ALA A N 1
ATOM 1082 C CA . ALA A 1 137 ? 7.798 12.545 -4.518 1.00 38.81 137 ALA A CA 1
ATOM 1083 C C . ALA A 1 137 ? 9.180 12.973 -5.036 1.00 38.81 137 ALA A C 1
ATOM 1085 O O . ALA A 1 137 ? 9.270 13.637 -6.070 1.00 38.81 137 ALA A O 1
ATOM 1086 N N . ASP A 1 138 ? 10.222 12.662 -4.268 1.00 36.19 138 ASP A N 1
ATOM 1087 C CA . ASP A 1 138 ? 11.617 12.942 -4.604 1.00 36.19 138 ASP A CA 1
ATOM 1088 C C . ASP A 1 138 ? 12.059 12.231 -5.899 1.00 36.19 138 ASP A C 1
ATOM 1090 O O . ASP A 1 138 ? 11.501 11.212 -6.308 1.00 36.19 138 ASP A O 1
ATOM 1094 N N . ALA A 1 139 ? 13.048 12.850 -6.541 1.00 41.38 139 ALA A N 1
ATOM 1095 C CA . ALA A 1 139 ? 13.490 12.720 -7.929 1.00 41.38 139 ALA A CA 1
ATOM 1096 C C . ALA A 1 139 ? 14.276 11.404 -8.256 1.00 41.38 139 ALA A C 1
ATOM 1098 O O . ALA A 1 139 ? 14.442 10.554 -7.381 1.00 41.38 139 ALA A O 1
ATOM 1099 N N . PRO A 1 140 ? 14.716 11.184 -9.520 1.00 49.22 140 PRO A N 1
ATOM 1100 C CA . PRO A 1 140 ? 14.969 9.869 -10.131 1.00 49.22 140 PRO A CA 1
ATOM 1101 C C . PRO A 1 140 ? 16.308 9.255 -9.690 1.00 49.22 140 PRO A C 1
ATOM 1103 O O . PRO A 1 140 ? 17.244 9.992 -9.402 1.00 49.22 140 PRO A O 1
ATOM 1106 N N . SER A 1 141 ? 16.463 7.920 -9.704 1.00 50.56 141 SER A N 1
ATOM 1107 C CA . SER A 1 141 ? 17.790 7.311 -9.481 1.00 50.56 141 SER A CA 1
ATOM 1108 C C . SER A 1 141 ? 18.405 6.725 -10.748 1.00 50.56 141 SER A C 1
ATOM 1110 O O . SER A 1 141 ? 17.976 5.689 -11.263 1.00 50.56 141 SER A O 1
ATOM 1112 N N . GLU A 1 142 ? 19.468 7.388 -11.181 1.00 52.09 142 GLU A N 1
ATOM 1113 C CA . GLU A 1 142 ? 20.559 6.884 -12.002 1.00 52.09 142 GLU A CA 1
ATOM 1114 C C . GLU A 1 142 ? 21.315 5.727 -11.324 1.00 52.09 142 GLU A C 1
ATOM 1116 O O . GLU A 1 142 ? 21.384 5.625 -10.097 1.00 52.09 142 GLU A O 1
ATOM 1121 N N . ASN A 1 143 ? 21.902 4.844 -12.137 1.00 48.91 143 ASN A N 1
ATOM 1122 C CA . ASN A 1 143 ? 22.939 3.913 -11.695 1.00 48.91 143 ASN A CA 1
ATOM 1123 C C . ASN A 1 143 ? 24.235 4.704 -11.485 1.00 48.91 143 ASN A C 1
ATOM 1125 O O . ASN A 1 143 ? 25.041 4.830 -12.401 1.00 48.91 143 ASN A O 1
ATOM 1129 N N . LEU A 1 144 ? 24.430 5.242 -10.285 1.00 57.62 144 LEU A N 1
ATOM 1130 C CA . LEU A 1 144 ? 25.705 5.844 -9.901 1.00 57.62 144 LEU A CA 1
ATOM 1131 C C . LEU A 1 144 ? 26.706 4.723 -9.576 1.00 57.62 144 LEU A C 1
ATOM 1133 O O . LEU A 1 144 ? 26.426 3.818 -8.777 1.00 57.62 144 LEU A O 1
ATOM 1137 N N . VAL A 1 145 ? 27.852 4.736 -10.253 1.00 63.53 145 VAL A N 1
ATOM 1138 C CA . VAL A 1 145 ? 29.010 3.897 -9.930 1.00 63.53 145 VAL A CA 1
ATOM 1139 C C . VAL A 1 145 ? 29.874 4.710 -8.976 1.00 63.53 145 VAL A C 1
ATOM 1141 O O . VAL A 1 145 ? 30.529 5.645 -9.412 1.00 63.53 145 VAL A O 1
ATOM 1144 N N . ILE A 1 146 ? 29.834 4.367 -7.689 1.00 64.00 146 ILE A N 1
ATOM 1145 C CA . ILE A 1 146 ? 30.618 5.044 -6.651 1.00 64.00 146 ILE A CA 1
ATOM 1146 C C . ILE A 1 146 ? 32.002 4.399 -6.619 1.00 64.00 146 ILE A C 1
ATOM 1148 O O . ILE A 1 146 ? 32.099 3.177 -6.480 1.00 64.00 146 ILE A O 1
ATOM 1152 N N . ASN A 1 147 ? 33.049 5.204 -6.767 1.00 69.44 147 ASN A N 1
ATOM 1153 C CA . ASN A 1 147 ? 34.446 4.782 -6.676 1.00 69.44 147 ASN A CA 1
ATOM 1154 C C . ASN A 1 147 ? 35.187 5.610 -5.610 1.00 69.44 147 ASN A C 1
ATOM 1156 O O . ASN A 1 147 ? 34.628 6.547 -5.051 1.00 69.44 147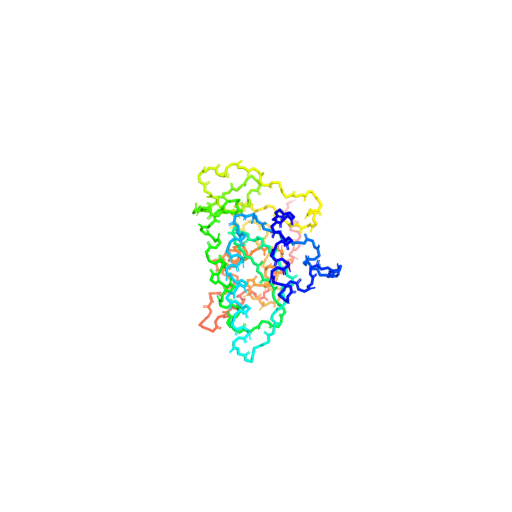 ASN A O 1
ATOM 1160 N N . GLU A 1 148 ? 36.440 5.257 -5.325 1.00 64.00 148 GLU A N 1
ATOM 1161 C CA . GLU A 1 148 ? 37.249 5.901 -4.276 1.00 64.00 148 GLU A CA 1
ATOM 1162 C C . GLU A 1 148 ? 37.588 7.375 -4.567 1.00 64.00 148 GLU A C 1
ATOM 1164 O O . GLU A 1 148 ? 38.056 8.069 -3.682 1.00 64.00 148 GLU A O 1
ATOM 1169 N N . GLN A 1 149 ? 37.360 7.858 -5.792 1.00 57.06 149 GLN A N 1
ATOM 1170 C CA . GLN A 1 149 ? 37.613 9.244 -6.211 1.00 57.06 149 GLN A CA 1
ATOM 1171 C C . GLN A 1 149 ? 36.315 10.063 -6.305 1.00 57.06 149 GLN A C 1
ATOM 1173 O O . GLN A 1 149 ? 36.342 11.223 -6.712 1.00 57.06 149 GLN A O 1
ATOM 1178 N N . ASP A 1 150 ? 35.174 9.453 -5.977 1.00 76.88 150 ASP A N 1
ATOM 1179 C CA . ASP A 1 150 ? 33.869 10.100 -5.971 1.00 76.88 150 ASP A CA 1
ATOM 1180 C C . ASP A 1 150 ? 33.789 11.067 -4.781 1.00 76.88 150 ASP A C 1
ATOM 1182 O O . ASP A 1 150 ? 34.073 10.697 -3.640 1.00 76.88 150 ASP A O 1
ATOM 1186 N N . GLU A 1 151 ? 33.361 12.304 -5.029 1.00 77.88 151 GLU A N 1
ATOM 1187 C CA . GLU A 1 151 ? 33.172 13.318 -3.985 1.00 77.88 151 GLU A CA 1
ATOM 1188 C C . GLU A 1 151 ? 32.259 12.803 -2.859 1.00 77.88 151 GLU A C 1
ATOM 1190 O O . GLU A 1 151 ? 32.491 13.074 -1.679 1.00 77.88 151 GLU A O 1
ATOM 1195 N N . LEU A 1 152 ? 31.247 11.995 -3.205 1.00 80.62 152 LEU A N 1
ATOM 1196 C CA . LEU A 1 152 ? 30.343 11.392 -2.229 1.00 80.62 152 LEU A CA 1
ATOM 1197 C C . LEU A 1 152 ? 31.051 10.359 -1.340 1.00 80.62 152 LEU A C 1
ATOM 1199 O O . LEU A 1 152 ? 30.692 10.207 -0.169 1.00 80.62 152 LEU A O 1
ATOM 1203 N N . PHE A 1 153 ? 32.032 9.642 -1.889 1.00 87.31 153 PHE A N 1
ATOM 1204 C CA . PHE A 1 153 ? 32.824 8.666 -1.153 1.00 87.31 153 PHE A CA 1
ATOM 1205 C C . PHE A 1 153 ? 33.712 9.346 -0.114 1.00 87.31 153 PHE A C 1
ATOM 1207 O O . PHE A 1 153 ? 33.640 8.996 1.065 1.00 87.31 153 PHE A O 1
ATOM 1214 N N . GLU A 1 154 ? 34.460 10.371 -0.518 1.00 84.62 154 GLU A N 1
ATOM 1215 C CA . GLU A 1 154 ? 35.346 11.126 0.375 1.00 84.62 154 GLU A CA 1
ATOM 1216 C C . GLU A 1 154 ? 34.574 11.786 1.528 1.00 84.62 154 GLU A C 1
ATOM 1218 O O . GLU A 1 154 ? 34.939 11.646 2.699 1.00 84.62 154 GLU A O 1
ATOM 1223 N N . CYS A 1 155 ? 33.419 12.399 1.248 1.00 82.62 155 CYS A N 1
ATOM 1224 C CA . CYS A 1 155 ? 32.563 12.933 2.310 1.00 82.62 155 CYS A CA 1
ATOM 1225 C C . CYS A 1 155 ? 32.036 11.838 3.255 1.00 82.62 155 CYS A C 1
ATOM 1227 O O . CYS A 1 155 ? 31.852 12.071 4.454 1.00 82.62 155 CYS A O 1
ATOM 1229 N N . ALA A 1 156 ? 31.756 10.635 2.745 1.00 88.44 156 ALA A N 1
ATOM 1230 C CA . ALA A 1 156 ? 31.301 9.524 3.575 1.00 88.44 156 ALA A CA 1
ATOM 1231 C C . ALA A 1 156 ? 32.409 9.003 4.498 1.00 88.44 156 ALA A C 1
ATOM 1233 O O . ALA A 1 156 ? 32.120 8.692 5.658 1.00 88.44 156 ALA A O 1
ATOM 1234 N N . VAL A 1 157 ? 33.658 8.962 4.018 1.00 89.69 157 VAL A N 1
ATOM 1235 C CA . VAL A 1 157 ? 34.842 8.680 4.846 1.00 89.69 157 VAL A CA 1
ATOM 1236 C C . VAL A 1 157 ? 34.911 9.675 5.997 1.00 89.69 157 VAL A C 1
ATOM 1238 O O . VAL A 1 157 ? 34.991 9.260 7.154 1.00 89.69 157 VAL A O 1
ATOM 1241 N N . GLU A 1 158 ? 34.820 10.971 5.693 1.00 84.31 158 GLU A N 1
ATOM 1242 C CA . GLU A 1 158 ? 34.895 12.033 6.693 1.00 84.31 158 GLU A CA 1
ATOM 1243 C C . GLU A 1 158 ? 33.832 11.845 7.779 1.00 84.31 158 GLU A C 1
ATOM 1245 O O . GLU A 1 158 ? 34.167 11.726 8.954 1.00 84.31 158 GLU A O 1
ATOM 1250 N N . ILE A 1 159 ? 32.554 11.705 7.412 1.00 85.31 159 ILE A N 1
ATOM 1251 C CA . ILE A 1 159 ? 31.468 11.542 8.391 1.00 85.31 159 ILE A CA 1
ATOM 1252 C C . ILE A 1 159 ? 31.661 10.299 9.265 1.00 85.31 159 ILE A C 1
ATOM 1254 O O . ILE A 1 159 ? 31.439 10.359 10.479 1.00 85.31 159 ILE A O 1
ATOM 1258 N N . VAL A 1 160 ? 32.068 9.171 8.686 1.00 88.56 160 VAL A N 1
ATOM 1259 C CA . VAL A 1 160 ? 32.259 7.925 9.439 1.00 88.56 160 VAL A CA 1
ATOM 1260 C C . VAL A 1 160 ? 33.439 8.039 10.407 1.00 88.56 160 VAL A C 1
ATOM 1262 O O . VAL A 1 160 ? 33.323 7.597 11.550 1.00 88.56 160 VAL A O 1
ATOM 1265 N N . VAL A 1 161 ? 34.532 8.693 10.006 1.00 87.19 161 VAL A N 1
ATOM 1266 C CA . VAL A 1 161 ? 35.680 8.965 10.885 1.00 87.19 161 VAL A CA 1
ATOM 1267 C C . VAL A 1 161 ? 35.322 9.986 11.969 1.00 87.19 161 VAL A C 1
ATOM 1269 O O . VAL A 1 161 ? 35.614 9.754 13.137 1.00 87.19 161 VAL A O 1
ATOM 1272 N N . CYS A 1 162 ? 34.613 11.067 11.645 1.00 78.50 162 CYS A N 1
ATOM 1273 C CA . CYS A 1 162 ? 34.158 12.065 12.620 1.00 78.50 162 CYS A CA 1
ATOM 1274 C C . CYS A 1 162 ? 33.264 11.454 13.702 1.00 78.50 162 CYS A C 1
ATOM 1276 O O . CYS A 1 162 ? 33.422 11.714 14.892 1.00 78.50 162 CYS A O 1
ATOM 1278 N N . THR A 1 163 ? 32.281 10.661 13.276 1.00 82.19 163 THR A N 1
ATOM 1279 C CA . THR A 1 163 ? 31.248 10.106 14.162 1.00 82.19 163 THR A CA 1
ATOM 1280 C C . THR A 1 163 ? 31.669 8.793 14.816 1.00 82.19 163 THR A C 1
ATOM 1282 O O . THR A 1 163 ? 30.949 8.286 15.679 1.00 82.19 163 THR A O 1
ATOM 1285 N N . GLN A 1 164 ? 32.795 8.218 14.376 1.00 86.50 164 GLN A N 1
ATOM 1286 C CA . GLN A 1 164 ? 33.299 6.902 14.777 1.00 86.50 164 GLN A CA 1
ATOM 1287 C C . GLN A 1 164 ? 32.229 5.795 14.688 1.00 86.50 164 GLN A C 1
ATOM 1289 O O . GLN A 1 164 ? 32.287 4.784 15.388 1.00 86.50 164 GLN A O 1
ATOM 1294 N N . THR A 1 165 ? 31.236 5.978 13.811 1.00 84.06 165 THR A N 1
ATOM 1295 C CA . THR A 1 165 ? 30.083 5.089 13.660 1.00 84.06 165 THR A CA 1
ATOM 1296 C C . THR A 1 165 ? 29.911 4.714 12.193 1.00 84.06 165 THR A C 1
ATOM 1298 O O . THR A 1 165 ? 29.706 5.572 11.341 1.00 84.06 165 THR A O 1
ATOM 1301 N N . ALA A 1 166 ? 29.918 3.416 11.892 1.00 87.19 166 ALA A N 1
ATOM 1302 C CA . ALA A 1 166 ? 29.769 2.902 10.532 1.00 87.19 166 ALA A CA 1
ATOM 1303 C C . ALA A 1 166 ? 28.451 2.127 10.377 1.00 87.19 166 ALA A C 1
ATOM 1305 O O . ALA A 1 166 ? 28.394 0.915 10.568 1.00 87.19 166 ALA A O 1
ATOM 1306 N N . SER A 1 167 ? 27.362 2.824 10.029 1.00 89.62 167 SER A N 1
ATOM 1307 C CA . SER A 1 167 ? 26.071 2.178 9.738 1.00 89.62 167 SER A CA 1
ATOM 1308 C C . SER A 1 167 ? 25.418 2.723 8.470 1.00 89.62 167 SER A C 1
ATOM 1310 O O . SER A 1 167 ? 25.509 3.912 8.166 1.00 89.62 167 SER A O 1
ATOM 1312 N N . ILE A 1 168 ? 24.730 1.852 7.727 1.00 87.94 168 ILE A N 1
ATOM 1313 C CA . ILE A 1 168 ? 24.056 2.227 6.473 1.00 87.94 168 ILE A CA 1
ATOM 1314 C C . ILE A 1 168 ? 23.016 3.321 6.749 1.00 87.94 168 ILE A C 1
ATOM 1316 O O . ILE A 1 168 ? 22.978 4.329 6.050 1.00 87.94 168 ILE A O 1
ATOM 1320 N N . SER A 1 169 ? 22.250 3.193 7.835 1.00 85.94 169 SER A N 1
ATOM 1321 C CA . SER A 1 169 ? 21.256 4.185 8.261 1.00 85.94 169 SER A CA 1
ATOM 1322 C C . SER A 1 169 ? 21.855 5.550 8.625 1.00 85.94 169 SER A C 1
ATOM 1324 O O . SER A 1 169 ? 21.150 6.559 8.562 1.00 85.94 169 SER A O 1
ATOM 1326 N N . LEU A 1 170 ? 23.129 5.617 9.033 1.00 85.94 170 LEU A N 1
ATOM 1327 C CA . LEU A 1 170 ? 23.832 6.889 9.210 1.00 85.94 170 LEU A CA 1
ATOM 1328 C C . LEU A 1 170 ? 24.028 7.554 7.843 1.00 85.94 170 LEU A C 1
ATOM 1330 O O . LEU A 1 170 ? 23.545 8.664 7.642 1.00 85.94 170 LEU A O 1
ATOM 1334 N N . LEU A 1 171 ? 24.618 6.840 6.881 1.00 87.19 171 LEU A N 1
ATOM 1335 C CA . LEU A 1 171 ? 24.853 7.358 5.528 1.00 87.19 171 LEU A CA 1
ATOM 1336 C C . LEU A 1 171 ? 23.548 7.750 4.822 1.00 87.19 171 LEU A C 1
ATOM 1338 O O . LEU A 1 171 ? 23.470 8.814 4.212 1.00 87.19 171 LEU A O 1
ATOM 1342 N N . GLN A 1 172 ? 22.492 6.944 4.966 1.00 83.38 172 GLN A N 1
ATOM 1343 C CA . GLN A 1 172 ? 21.172 7.258 4.413 1.00 83.38 172 GLN A CA 1
ATOM 1344 C C . GLN A 1 172 ? 20.621 8.578 4.951 1.00 83.38 172 GLN A C 1
ATOM 1346 O O . GLN A 1 172 ? 20.037 9.346 4.197 1.00 83.38 172 GLN A O 1
ATOM 1351 N N . ARG A 1 173 ? 20.789 8.855 6.249 1.00 78.25 173 ARG A N 1
ATOM 1352 C CA . ARG A 1 173 ? 20.273 10.084 6.868 1.00 78.25 173 ARG A CA 1
ATOM 1353 C C . ARG A 1 173 ? 21.143 11.297 6.561 1.00 78.25 173 ARG A C 1
ATOM 1355 O O . ARG A 1 173 ? 20.592 12.361 6.299 1.00 78.25 173 ARG A O 1
ATOM 1362 N N . HIS A 1 174 ? 22.465 11.134 6.563 1.00 79.50 174 HIS A N 1
ATOM 1363 C CA . HIS A 1 174 ? 23.402 12.229 6.305 1.00 79.50 174 HIS A CA 1
ATOM 1364 C C . HIS A 1 174 ? 23.375 12.682 4.841 1.00 79.50 174 HIS A C 1
ATOM 1366 O O . HIS A 1 174 ? 23.278 13.877 4.583 1.00 79.50 174 HIS A O 1
ATOM 1372 N N . PHE A 1 175 ? 23.362 11.742 3.891 1.00 74.38 175 PHE A N 1
ATOM 1373 C CA . PHE A 1 175 ? 23.391 12.047 2.455 1.00 74.38 175 PHE A CA 1
ATOM 1374 C C . PHE A 1 175 ? 22.013 11.967 1.781 1.00 74.38 175 PHE A C 1
ATOM 1376 O O . PHE A 1 175 ? 21.894 12.208 0.584 1.00 74.38 175 PHE A O 1
ATOM 1383 N N . LYS A 1 176 ? 20.957 11.632 2.542 1.00 76.62 176 LYS A N 1
ATOM 1384 C CA . LYS A 1 176 ? 19.573 11.441 2.054 1.00 76.62 176 LYS A CA 1
ATOM 1385 C C . LYS A 1 176 ? 19.469 10.422 0.914 1.00 76.62 176 LYS A C 1
ATOM 1387 O O . LYS A 1 176 ? 18.642 10.546 0.016 1.00 76.62 176 LYS A O 1
ATOM 1392 N N . LEU A 1 177 ? 20.310 9.394 0.968 1.00 79.88 177 LEU A N 1
ATOM 1393 C CA . LEU A 1 177 ? 20.393 8.357 -0.051 1.00 79.88 177 LEU A CA 1
ATOM 1394 C C . LEU A 1 177 ? 19.455 7.187 0.257 1.00 79.88 177 LEU A C 1
ATOM 1396 O O . LEU A 1 177 ? 19.185 6.834 1.409 1.00 79.88 177 LEU A O 1
ATOM 1400 N N . GLY A 1 178 ? 18.985 6.538 -0.807 1.00 68.75 178 GLY A N 1
ATOM 1401 C CA . GLY A 1 178 ? 18.283 5.265 -0.697 1.00 68.75 178 GLY A CA 1
ATOM 1402 C C . GLY A 1 178 ? 19.209 4.158 -0.183 1.00 68.75 178 GLY A C 1
ATOM 1403 O O . GLY A 1 178 ? 20.418 4.187 -0.411 1.00 68.75 178 GLY A O 1
ATOM 1404 N N . TYR A 1 179 ? 18.626 3.141 0.458 1.00 78.31 179 TYR A N 1
ATOM 1405 C CA . TYR A 1 179 ? 19.372 2.049 1.100 1.00 78.31 179 TYR A CA 1
ATOM 1406 C C . TYR A 1 179 ? 20.413 1.408 0.178 1.00 78.31 179 TYR A C 1
ATOM 1408 O O . TYR A 1 179 ? 21.549 1.215 0.584 1.00 78.31 179 TYR A O 1
ATOM 1416 N N . ARG A 1 180 ? 20.055 1.155 -1.087 1.00 75.62 180 ARG A N 1
ATOM 1417 C CA . ARG A 1 180 ? 20.942 0.539 -2.085 1.00 75.62 180 ARG A CA 1
ATOM 1418 C C . ARG A 1 180 ? 22.218 1.348 -2.333 1.00 75.62 180 ARG A C 1
ATOM 1420 O O . ARG A 1 180 ? 23.287 0.763 -2.446 1.00 75.62 180 ARG A O 1
ATOM 1427 N N . ILE A 1 181 ? 22.107 2.674 -2.424 1.00 81.44 181 ILE A N 1
ATOM 1428 C CA . ILE A 1 181 ? 23.268 3.542 -2.660 1.00 81.44 181 ILE A CA 1
ATOM 1429 C C . ILE A 1 181 ? 24.121 3.595 -1.388 1.00 81.44 181 ILE A C 1
ATOM 1431 O O . ILE A 1 181 ? 25.327 3.400 -1.459 1.00 81.44 181 ILE A O 1
ATOM 1435 N N . SER A 1 182 ? 23.500 3.748 -0.215 1.00 86.94 182 SER A N 1
ATOM 1436 C CA . SER A 1 182 ? 24.221 3.754 1.064 1.00 86.94 182 SER A CA 1
ATOM 1437 C C . SER A 1 182 ? 24.876 2.416 1.417 1.00 86.94 182 SER A C 1
ATOM 1439 O O . SER A 1 182 ? 25.928 2.412 2.044 1.00 86.94 182 SER A O 1
ATOM 1441 N N . ALA A 1 183 ? 24.281 1.288 1.028 1.00 87.00 183 ALA A N 1
ATOM 1442 C CA . ALA A 1 183 ? 24.860 -0.038 1.217 1.00 87.00 183 ALA A CA 1
ATOM 1443 C C . ALA A 1 183 ? 26.115 -0.211 0.354 1.00 87.00 183 ALA A C 1
ATOM 1445 O O . ALA A 1 183 ? 27.161 -0.564 0.884 1.00 87.00 183 ALA A O 1
ATOM 1446 N N . ARG A 1 184 ? 26.046 0.157 -0.933 1.00 86.56 184 ARG A N 1
ATOM 1447 C CA . ARG A 1 184 ? 27.210 0.145 -1.835 1.00 86.56 184 ARG A CA 1
ATOM 1448 C C . ARG A 1 184 ? 28.313 1.096 -1.378 1.00 86.56 184 ARG A C 1
ATOM 1450 O O . ARG A 1 184 ? 29.484 0.754 -1.443 1.00 86.56 184 ARG A O 1
ATOM 1457 N N . LEU A 1 185 ? 27.937 2.275 -0.889 1.00 87.44 185 LEU A N 1
ATOM 1458 C CA . LEU A 1 185 ? 28.875 3.231 -0.306 1.00 87.44 185 LEU A CA 1
ATOM 1459 C C . LEU A 1 185 ? 29.564 2.639 0.936 1.00 87.44 185 LEU A C 1
ATOM 1461 O O . LEU A 1 185 ? 30.766 2.789 1.098 1.00 87.44 185 LEU A O 1
ATOM 1465 N N . MET A 1 186 ? 28.831 1.900 1.774 1.00 90.94 186 MET A N 1
ATOM 1466 C CA . MET A 1 186 ? 29.401 1.197 2.927 1.00 90.94 186 MET A CA 1
ATOM 1467 C C . MET A 1 186 ? 30.336 0.046 2.524 1.00 90.94 186 MET A C 1
ATOM 1469 O O . MET A 1 186 ? 31.371 -0.140 3.155 1.00 90.94 186 MET A O 1
ATOM 1473 N N . GLU A 1 187 ? 29.999 -0.708 1.477 1.00 90.12 187 GLU A N 1
ATOM 1474 C CA . GLU A 1 187 ? 30.869 -1.749 0.909 1.00 90.12 187 GLU A CA 1
ATOM 1475 C C . GLU A 1 187 ? 32.163 -1.152 0.343 1.00 90.12 187 GLU A C 1
ATOM 1477 O O . GLU A 1 187 ? 33.239 -1.690 0.584 1.00 90.12 187 GLU A O 1
ATOM 1482 N N . ALA A 1 188 ? 32.077 -0.005 -0.340 1.00 88.50 188 ALA A N 1
ATOM 1483 C CA . ALA A 1 188 ? 33.250 0.713 -0.830 1.00 88.50 188 ALA A CA 1
ATOM 1484 C C . ALA A 1 188 ? 34.144 1.202 0.327 1.00 88.50 188 ALA A C 1
ATOM 1486 O O . ALA A 1 188 ? 35.368 1.123 0.256 1.00 88.50 188 ALA A O 1
ATOM 1487 N N . LEU A 1 189 ? 33.549 1.681 1.428 1.00 90.62 189 LEU A N 1
ATOM 1488 C CA . LEU A 1 189 ? 34.307 2.095 2.616 1.00 90.62 189 LEU A CA 1
ATOM 1489 C C . LEU A 1 189 ? 35.001 0.899 3.288 1.00 90.62 189 LEU A C 1
ATOM 1491 O O . LEU A 1 189 ? 36.080 1.046 3.863 1.00 90.62 189 LEU A O 1
ATOM 1495 N N . GLU A 1 190 ? 34.385 -0.283 3.229 1.00 91.00 190 GLU A N 1
ATOM 1496 C CA . GLU A 1 190 ? 34.967 -1.531 3.725 1.00 91.00 190 GLU A CA 1
ATOM 1497 C C . GLU A 1 190 ? 36.131 -1.989 2.837 1.00 91.00 190 GLU A C 1
ATOM 1499 O O . GLU A 1 190 ? 37.205 -2.310 3.351 1.00 91.00 190 GLU A O 1
ATOM 1504 N N . SER A 1 191 ? 35.970 -1.963 1.509 1.00 87.62 191 SER A N 1
ATOM 1505 C CA . SER A 1 191 ? 37.047 -2.337 0.584 1.00 87.62 191 SER A CA 1
ATOM 1506 C C . SER A 1 191 ? 38.254 -1.409 0.704 1.00 87.62 191 SER A C 1
ATOM 1508 O O . SER A 1 191 ? 39.384 -1.891 0.719 1.00 87.62 191 SER A O 1
ATOM 1510 N N . ALA A 1 192 ? 38.019 -0.109 0.903 1.00 86.44 192 ALA A N 1
ATOM 1511 C CA . ALA A 1 192 ? 39.061 0.887 1.153 1.00 86.44 192 ALA A CA 1
ATOM 1512 C C . ALA A 1 192 ? 39.648 0.830 2.581 1.00 86.44 192 ALA A C 1
ATOM 1514 O O . ALA A 1 192 ? 40.473 1.665 2.949 1.00 86.44 192 ALA A O 1
ATOM 1515 N N . GLN A 1 193 ? 39.222 -0.137 3.406 1.00 87.88 193 GLN A N 1
ATOM 1516 C CA . GLN A 1 193 ? 39.690 -0.357 4.782 1.00 87.88 193 GLN A CA 1
ATOM 1517 C C . GLN A 1 193 ? 39.443 0.829 5.734 1.00 87.88 193 GLN A C 1
ATOM 1519 O O . GLN A 1 193 ? 40.126 0.984 6.746 1.00 87.88 193 GLN A O 1
ATOM 1524 N N . VAL A 1 194 ? 38.434 1.658 5.450 1.00 88.12 194 VAL A N 1
ATOM 1525 C CA . VAL A 1 194 ? 37.994 2.755 6.332 1.00 88.12 194 VAL A CA 1
ATOM 1526 C C . VAL A 1 194 ? 37.116 2.214 7.460 1.00 88.12 194 VAL A C 1
ATOM 1528 O O . VAL A 1 194 ? 37.195 2.673 8.604 1.00 88.12 194 VAL A O 1
ATOM 1531 N N . VAL A 1 195 ? 36.307 1.199 7.155 1.00 91.00 195 VAL A N 1
ATOM 1532 C CA . VAL A 1 195 ? 35.462 0.485 8.117 1.00 91.00 195 VAL A CA 1
ATOM 1533 C C . VAL A 1 195 ? 35.766 -1.005 8.091 1.00 91.00 195 VAL A C 1
ATOM 1535 O O . VAL A 1 195 ? 36.190 -1.553 7.078 1.00 91.00 195 VAL A O 1
ATOM 1538 N N . SER A 1 196 ? 35.537 -1.677 9.214 1.00 90.06 196 SER A N 1
ATOM 1539 C CA . SER A 1 196 ? 35.677 -3.121 9.304 1.00 90.06 196 SER A CA 1
ATOM 1540 C C . SER A 1 196 ? 34.574 -3.839 8.536 1.00 90.06 196 SER A C 1
ATOM 1542 O O . SER A 1 196 ? 33.453 -3.333 8.368 1.00 90.06 196 SER A O 1
ATOM 1544 N N . ALA A 1 197 ? 34.864 -5.095 8.203 1.00 87.19 197 ALA A N 1
ATOM 1545 C CA . ALA A 1 197 ? 33.828 -6.060 7.894 1.00 87.19 197 ALA A CA 1
ATOM 1546 C C . ALA A 1 197 ? 32.799 -6.140 9.028 1.00 87.19 197 ALA A C 1
ATOM 1548 O O . ALA A 1 197 ? 33.083 -5.818 10.191 1.00 87.19 197 ALA A O 1
ATOM 1549 N N . LEU A 1 198 ? 31.585 -6.536 8.663 1.00 85.75 198 LEU A N 1
ATOM 1550 C CA . LEU A 1 198 ? 30.488 -6.699 9.605 1.00 85.75 198 LEU A CA 1
ATOM 1551 C C . LEU A 1 198 ? 30.840 -7.793 10.622 1.00 85.75 198 LEU A C 1
ATOM 1553 O O . LEU A 1 198 ? 31.148 -8.921 10.238 1.00 85.75 198 LEU A O 1
ATOM 1557 N N . SER A 1 199 ? 30.802 -7.463 11.913 1.00 82.44 199 SER A N 1
ATOM 1558 C CA . SER A 1 199 ? 31.018 -8.444 12.978 1.00 82.44 199 SER A CA 1
ATOM 1559 C C . SER A 1 199 ? 29.831 -9.407 13.089 1.00 82.44 199 SER A C 1
ATOM 1561 O O . SER A 1 199 ? 28.740 -9.127 12.584 1.00 82.44 199 SER A O 1
ATOM 1563 N N . ALA A 1 200 ? 30.014 -10.531 13.787 1.00 72.88 200 ALA A N 1
ATOM 1564 C CA . ALA A 1 200 ? 28.941 -11.502 14.026 1.00 72.88 200 ALA A CA 1
ATOM 1565 C C . ALA A 1 200 ? 27.753 -10.893 14.802 1.00 72.88 200 ALA A C 1
ATOM 1567 O O . ALA A 1 200 ? 26.615 -11.327 14.656 1.00 72.88 200 ALA A O 1
ATOM 1568 N N . GLU A 1 201 ? 28.010 -9.842 15.578 1.00 77.50 201 GLU A N 1
ATOM 1569 C CA . GLU A 1 201 ? 27.024 -9.063 16.329 1.00 77.50 201 GLU A CA 1
ATOM 1570 C C . GLU A 1 201 ? 26.334 -7.985 15.470 1.00 77.50 201 GLU A C 1
ATOM 1572 O O . GLU A 1 201 ? 25.507 -7.226 15.973 1.00 77.50 201 GLU A O 1
ATOM 1577 N N . GLY A 1 202 ? 26.664 -7.890 14.176 1.00 74.81 202 GLY A N 1
ATOM 1578 C CA . GLY A 1 202 ? 26.034 -6.967 13.230 1.00 74.81 202 GLY A CA 1
ATOM 1579 C C . GLY A 1 202 ? 26.551 -5.530 13.304 1.00 74.81 202 GLY A C 1
ATOM 1580 O O . GLY A 1 202 ? 25.874 -4.611 12.841 1.00 74.81 202 GLY A O 1
ATOM 1581 N N . THR A 1 203 ? 27.742 -5.312 13.869 1.00 77.75 203 THR A N 1
ATOM 1582 C CA . THR A 1 203 ? 28.344 -3.975 14.004 1.00 77.75 203 THR A CA 1
ATOM 1583 C C . THR A 1 203 ? 29.601 -3.830 13.150 1.00 77.75 203 THR A C 1
ATOM 1585 O O . THR A 1 203 ? 30.303 -4.805 12.889 1.00 77.75 203 THR A O 1
ATOM 1588 N N . ARG A 1 204 ? 29.887 -2.610 12.684 1.00 86.94 204 ARG A N 1
ATOM 1589 C CA . ARG A 1 204 ? 31.112 -2.272 11.942 1.00 86.94 204 ARG A CA 1
ATOM 1590 C C . ARG A 1 204 ? 31.924 -1.284 12.769 1.00 86.94 204 ARG A C 1
ATOM 1592 O O . ARG A 1 204 ? 31.366 -0.319 13.291 1.00 86.94 204 ARG A O 1
ATOM 1599 N N . ARG A 1 205 ? 33.229 -1.519 12.892 1.00 86.94 205 ARG A N 1
ATOM 1600 C CA . ARG A 1 205 ? 34.158 -0.628 13.595 1.00 86.94 205 ARG A CA 1
ATOM 1601 C C . ARG A 1 205 ? 34.870 0.269 12.590 1.00 86.94 205 ARG A C 1
ATOM 1603 O O . ARG A 1 205 ? 35.283 -0.200 11.536 1.00 86.94 205 ARG A O 1
ATOM 1610 N N . VAL A 1 206 ? 35.031 1.545 12.916 1.00 89.25 206 VAL A N 1
ATOM 1611 C CA . VAL A 1 206 ? 35.820 2.472 12.096 1.00 89.25 206 VAL A CA 1
ATOM 1612 C C . VAL A 1 206 ? 37.303 2.200 12.333 1.00 89.25 206 VAL A C 1
ATOM 1614 O O . VAL A 1 206 ? 37.744 2.135 13.479 1.00 89.25 206 VAL A O 1
ATOM 1617 N N . MET A 1 207 ? 38.055 1.977 11.256 1.00 83.88 207 MET A N 1
ATOM 1618 C CA . MET A 1 207 ? 39.467 1.587 11.327 1.00 83.88 207 MET A CA 1
ATOM 1619 C C . MET A 1 207 ? 40.416 2.793 11.275 1.00 83.88 207 MET A C 1
ATOM 1621 O O . MET A 1 207 ? 41.548 2.699 11.743 1.00 83.88 207 MET A O 1
ATOM 1625 N N . ARG A 1 208 ? 39.964 3.937 10.740 1.00 73.75 208 ARG A N 1
ATOM 1626 C CA . ARG A 1 208 ? 40.754 5.174 10.636 1.00 73.75 208 ARG A CA 1
ATOM 1627 C C . ARG A 1 208 ? 40.412 6.120 11.796 1.00 73.75 208 ARG A C 1
ATOM 1629 O O . ARG A 1 208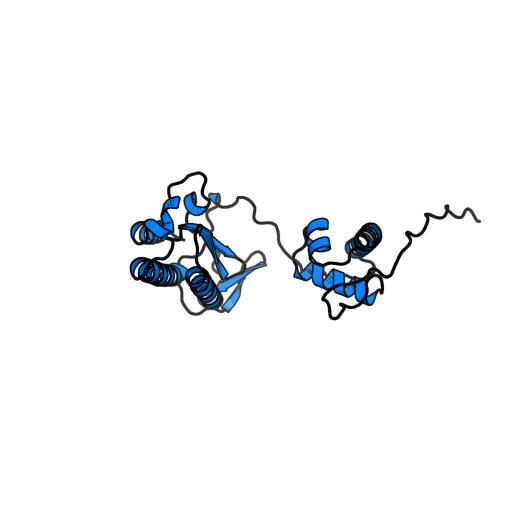 ? 39.248 6.463 11.986 1.00 73.75 208 ARG A O 1
ATOM 1636 N N . SER A 1 209 ? 41.410 6.524 12.585 1.00 58.91 209 SER A N 1
ATOM 1637 C CA . SER A 1 209 ? 41.199 7.279 13.835 1.00 58.91 209 SER A CA 1
ATOM 1638 C C . SER A 1 209 ? 41.734 8.716 13.840 1.00 58.91 209 SER A C 1
ATOM 1640 O O . SER A 1 209 ? 41.555 9.410 14.837 1.00 58.91 209 SER A O 1
ATOM 1642 N N . THR A 1 210 ? 42.344 9.203 12.755 1.00 54.66 210 THR A N 1
ATOM 1643 C CA . THR A 1 210 ? 42.842 10.586 12.673 1.00 54.66 210 THR A CA 1
ATOM 1644 C C . THR A 1 210 ? 42.490 11.235 11.336 1.00 54.66 210 THR A C 1
ATOM 1646 O O . THR A 1 210 ? 42.629 10.623 10.274 1.00 54.66 210 THR A O 1
ATOM 1649 N N . PHE A 1 211 ? 42.028 12.488 11.391 1.00 49.53 211 PHE A N 1
ATOM 1650 C CA . PHE A 1 211 ? 42.001 13.359 10.217 1.00 49.53 211 PHE A CA 1
ATOM 1651 C C . PHE A 1 211 ? 43.444 13.572 9.743 1.00 49.53 211 PHE A C 1
ATOM 1653 O O . PHE A 1 211 ? 44.320 13.748 10.595 1.00 49.53 211 PHE A O 1
ATOM 1660 N N . PRO A 1 212 ? 43.735 13.574 8.432 1.00 48.59 212 PRO A N 1
ATOM 1661 C CA . PRO A 1 212 ? 45.000 14.130 7.977 1.00 48.59 212 PRO A CA 1
ATOM 1662 C C . PRO A 1 212 ? 45.027 15.614 8.373 1.00 48.59 212 PRO A C 1
ATOM 1664 O O . PRO A 1 212 ? 44.143 16.376 7.983 1.00 48.59 212 PRO A O 1
ATOM 1667 N N . GLU A 1 213 ? 46.000 16.016 9.195 1.00 45.25 213 GLU A N 1
ATOM 1668 C CA . GLU A 1 213 ? 46.289 17.432 9.425 1.00 45.25 213 GLU A CA 1
ATOM 1669 C C . GLU A 1 213 ? 46.500 18.102 8.063 1.00 45.25 213 GLU A C 1
ATOM 1671 O O . GLU A 1 213 ? 47.233 17.583 7.217 1.00 45.25 213 GLU A O 1
ATOM 1676 N N . ALA A 1 214 ? 45.845 19.243 7.835 1.00 54.12 214 ALA A N 1
ATOM 1677 C CA . ALA A 1 214 ? 46.150 20.095 6.698 1.00 54.12 214 ALA A CA 1
ATOM 1678 C C . ALA A 1 214 ? 47.607 20.573 6.834 1.00 54.12 214 ALA A C 1
ATOM 1680 O O . ALA A 1 214 ? 47.895 21.513 7.574 1.00 54.12 214 ALA A O 1
ATOM 1681 N N . GLY A 1 215 ? 48.526 19.879 6.162 1.00 44.09 215 GLY A N 1
ATOM 1682 C CA . GLY A 1 215 ? 49.915 20.302 6.017 1.00 44.09 215 GLY A CA 1
ATOM 1683 C C . GLY A 1 215 ? 50.002 21.556 5.135 1.00 44.09 215 GLY A C 1
ATOM 1684 O O . GLY A 1 215 ? 49.187 21.705 4.221 1.00 44.09 215 GLY A O 1
ATOM 1685 N N . PRO A 1 216 ? 50.939 22.479 5.419 1.00 52.41 216 PRO A N 1
ATOM 1686 C CA . PRO A 1 216 ? 51.031 23.773 4.744 1.00 52.41 216 PRO A CA 1
ATOM 1687 C C . PRO A 1 216 ? 51.319 23.612 3.240 1.00 52.41 216 PRO A C 1
ATOM 1689 O O . PRO A 1 216 ? 51.827 22.566 2.830 1.00 52.41 216 PRO A O 1
ATOM 1692 N N . PRO A 1 217 ? 51.023 24.631 2.405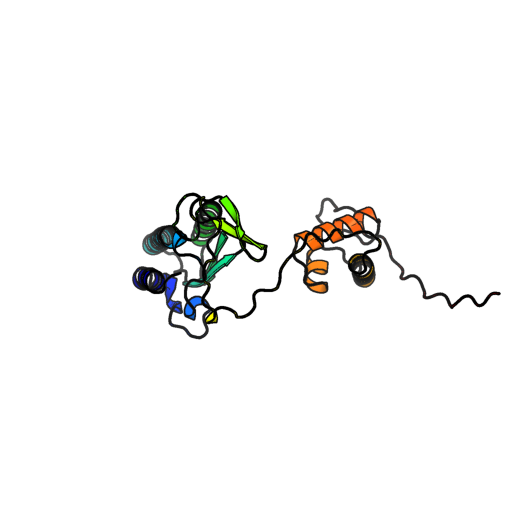 1.00 52.28 217 PRO A N 1
ATOM 1693 C CA . PRO A 1 217 ? 51.476 24.628 1.020 1.00 52.28 217 PRO A CA 1
ATOM 1694 C C . PRO A 1 217 ? 53.006 24.577 1.022 1.00 52.28 217 PRO A C 1
ATOM 1696 O O . PRO A 1 217 ? 53.649 25.451 1.601 1.00 52.28 217 PRO A O 1
ATOM 1699 N N . ASP A 1 218 ? 53.577 23.536 0.420 1.00 49.91 218 ASP A N 1
ATOM 1700 C CA . ASP A 1 218 ? 55.023 23.440 0.248 1.00 49.91 218 ASP A CA 1
ATOM 1701 C C . ASP A 1 218 ? 55.455 24.488 -0.790 1.00 49.91 218 ASP A C 1
ATOM 1703 O O . ASP A 1 218 ? 55.214 24.358 -1.994 1.00 49.91 218 ASP A O 1
ATOM 1707 N N . GLU A 1 219 ? 56.009 25.587 -0.280 1.00 51.59 219 GLU A N 1
ATOM 1708 C CA . GLU A 1 219 ? 56.816 26.551 -1.015 1.00 51.59 219 GLU A CA 1
ATOM 1709 C C . GLU A 1 219 ? 58.117 25.858 -1.437 1.00 51.59 219 GLU A C 1
ATOM 1711 O O . GLU A 1 219 ? 58.932 25.509 -0.584 1.00 51.59 219 GLU A O 1
ATOM 1716 N N . GLY A 1 220 ? 58.365 25.678 -2.737 1.00 54.91 220 GLY A N 1
ATOM 1717 C CA . GLY A 1 220 ? 59.648 25.095 -3.126 1.00 54.91 220 GLY A CA 1
ATOM 1718 C C . GLY A 1 220 ? 59.908 24.852 -4.604 1.00 54.91 220 GLY A C 1
ATOM 1719 O O . GLY A 1 220 ? 60.098 23.705 -5.004 1.00 54.91 220 GLY A O 1
ATOM 1720 N N . ALA A 1 221 ? 60.021 25.925 -5.387 1.00 41.44 221 ALA A N 1
ATOM 1721 C CA . ALA A 1 221 ? 61.094 26.066 -6.376 1.00 41.44 221 ALA A CA 1
ATOM 1722 C C . ALA A 1 221 ? 61.479 27.543 -6.500 1.00 41.44 221 ALA A C 1
ATOM 1724 O O . ALA A 1 221 ? 60.564 28.364 -6.739 1.00 41.44 221 ALA A O 1
#

Secondary structure (DSSP, 8-state):
--HHHHHHHHHHTTTTTGGGG-TTSGGGG--BS-GGGHHHHHHHHHHHHHHHHTTT----EEEEEEEETTEEEEEEES--HHHHHHHHHHHHHHTTB-TTT-SB-EEEEETTTEEEEE-TTTTT------GGG-S------------TT-HHHHHHHHHHHHHT---HHHHHHHH---HHHHHHHHHHHHHTTSBPPPPTTS---B----PPP-PPP----